Protein AF-A0A957JPH8-F1 (afdb_monomer_lite)

Secondary structure (DSSP, 8-state):
--------PPPTTHHHHHHHHHHHHHHHHHHHHH-PPPPSEEEEEGGGTEEEEHHHHHHHHHHHHHHHHHHHHHHHTT--THHHHHHHHHHHHHHHHHHHHHHHHS--GGGGGGT-SSTTHHHH-THHHH--TT----HHHHHHHHHHHHHHHHHHTT--HHHHHHHHHHHHHHHHHHHHHHHHHHT-S------STT--

Structure (mmCIF, N/CA/C/O backbone):
data_AF-A0A957JPH8-F1
#
_entry.id   AF-A0A957JPH8-F1
#
loop_
_atom_site.group_PDB
_atom_site.id
_atom_site.type_symbol
_atom_site.label_atom_id
_atom_site.label_alt_id
_atom_site.label_comp_id
_atom_site.label_asym_id
_atom_site.label_entity_id
_atom_site.label_seq_id
_atom_site.pdbx_PDB_ins_code
_atom_site.Cartn_x
_atom_site.Cartn_y
_atom_site.Cartn_z
_atom_site.occupancy
_atom_site.B_iso_or_equiv
_atom_site.auth_seq_id
_atom_site.auth_comp_id
_atom_site.auth_asym_id
_atom_site.auth_atom_id
_atom_site.pdbx_PDB_model_num
ATOM 1 N N . MET A 1 1 ? -25.894 30.935 25.393 1.00 43.94 1 MET A N 1
ATOM 2 C CA . MET A 1 1 ? -24.902 31.639 24.552 1.00 43.94 1 MET A CA 1
ATOM 3 C C . MET A 1 1 ? -23.838 30.630 24.146 1.00 43.94 1 MET A C 1
ATOM 5 O O . MET A 1 1 ? -23.022 30.259 24.977 1.00 43.94 1 MET A O 1
ATOM 9 N N . ALA A 1 2 ? -23.928 30.082 22.930 1.00 48.34 2 ALA A N 1
ATOM 10 C CA . ALA A 1 2 ? -22.966 29.103 22.424 1.00 48.34 2 ALA A CA 1
ATOM 11 C C . ALA A 1 2 ? -21.719 29.838 21.915 1.00 48.34 2 ALA A C 1
ATOM 13 O O . ALA A 1 2 ? -21.822 30.774 21.127 1.00 48.34 2 ALA A O 1
ATOM 14 N N . ASN A 1 3 ? -20.556 29.438 22.419 1.00 48.62 3 ASN A N 1
ATOM 15 C CA . ASN A 1 3 ? -19.274 30.086 22.179 1.00 48.62 3 ASN A CA 1
ATOM 16 C C . ASN A 1 3 ? -18.826 29.841 20.720 1.00 48.62 3 ASN A C 1
ATOM 18 O O . ASN A 1 3 ? -18.329 28.768 20.383 1.00 48.62 3 ASN A O 1
ATOM 22 N N . MET A 1 4 ? -19.056 30.817 19.836 1.00 54.62 4 MET A N 1
ATOM 23 C CA . MET A 1 4 ? -18.775 30.764 18.390 1.00 54.62 4 MET A CA 1
ATOM 24 C C . MET A 1 4 ? -17.298 31.049 18.041 1.00 54.62 4 MET A C 1
ATOM 26 O O . MET A 1 4 ? -17.004 31.776 17.096 1.00 54.62 4 MET A O 1
ATOM 30 N N . THR A 1 5 ? -16.344 30.484 18.784 1.00 56.09 5 THR A N 1
ATOM 31 C CA . THR A 1 5 ? -14.895 30.675 18.542 1.00 56.09 5 THR A CA 1
ATOM 32 C C . THR A 1 5 ? -14.090 29.376 18.590 1.00 56.09 5 THR A C 1
ATOM 34 O O . THR A 1 5 ? -12.886 29.379 18.841 1.00 56.09 5 THR A O 1
ATOM 37 N N . SER A 1 6 ? -14.714 28.240 18.267 1.00 59.66 6 SER A N 1
ATOM 38 C CA . SER A 1 6 ? -13.946 27.079 17.814 1.00 59.66 6 SER A CA 1
ATOM 39 C C . SER A 1 6 ? -13.412 27.392 16.417 1.00 59.66 6 SER A C 1
ATOM 41 O O . SER A 1 6 ? -14.140 27.307 15.426 1.00 59.66 6 SER A O 1
ATOM 43 N N . GLN A 1 7 ? -12.155 27.832 16.326 1.00 60.22 7 GLN A N 1
ATOM 44 C CA . GLN A 1 7 ? -11.465 27.885 15.042 1.00 60.22 7 GLN A CA 1
ATOM 45 C C . GLN A 1 7 ? -11.559 26.496 14.407 1.00 60.22 7 GLN A C 1
ATOM 47 O O . GLN A 1 7 ? -11.039 25.533 14.974 1.00 60.22 7 GLN A O 1
ATOM 52 N N . ARG A 1 8 ? -12.241 26.385 13.259 1.00 71.31 8 ARG A N 1
ATOM 53 C CA . ARG A 1 8 ? -12.357 25.132 12.502 1.00 71.31 8 ARG A CA 1
ATOM 54 C C . ARG A 1 8 ? -10.971 24.732 12.000 1.00 71.31 8 ARG A C 1
ATOM 56 O O . ARG A 1 8 ? -10.579 25.072 10.888 1.00 71.31 8 ARG A O 1
ATOM 63 N N . ARG A 1 9 ? -10.201 24.054 12.847 1.00 83.62 9 ARG A N 1
ATOM 64 C CA . ARG A 1 9 ? -8.955 23.403 12.450 1.00 83.62 9 ARG A CA 1
ATOM 65 C C . ARG A 1 9 ? -9.314 22.248 11.525 1.00 83.62 9 ARG A C 1
ATOM 67 O O . ARG A 1 9 ? -10.289 21.540 11.775 1.00 83.62 9 ARG A O 1
ATOM 74 N N . LEU A 1 10 ? -8.539 22.083 10.458 1.00 88.81 10 LEU A N 1
ATOM 75 C CA . LEU A 1 10 ? -8.690 20.936 9.571 1.00 88.81 10 LEU A CA 1
ATOM 76 C C . LEU A 1 10 ? -8.509 19.640 10.380 1.00 88.81 10 LEU A C 1
ATOM 78 O O . LEU A 1 10 ? -7.596 19.575 11.213 1.00 88.81 10 LEU A O 1
ATOM 82 N N . PRO A 1 11 ? -9.349 18.615 10.149 1.00 91.88 11 PRO A N 1
ATOM 83 C CA . PRO A 1 11 ? -9.136 17.299 10.733 1.00 91.88 11 PRO A CA 1
ATOM 84 C C . PRO A 1 11 ? -7.737 16.765 10.419 1.00 91.88 11 PRO A C 1
ATOM 86 O O . PRO A 1 11 ? -7.183 17.017 9.347 1.00 91.88 11 PRO A O 1
ATOM 89 N N . ARG A 1 12 ? -7.154 16.008 11.353 1.00 92.38 12 ARG A N 1
ATOM 90 C CA . ARG A 1 12 ? -5.734 15.616 11.296 1.00 92.38 12 ARG A CA 1
ATOM 91 C C . ARG A 1 12 ? -5.381 14.786 10.062 1.00 92.38 12 ARG A C 1
ATOM 93 O O . ARG A 1 12 ? -4.289 14.917 9.516 1.00 92.38 12 ARG A O 1
ATOM 100 N N . TYR A 1 13 ? -6.321 13.986 9.577 1.00 93.38 13 TYR A N 1
ATOM 101 C CA . TYR A 1 13 ? -6.135 13.174 8.381 1.00 93.38 13 TYR A CA 1
ATOM 102 C C . TYR A 1 13 ? -5.988 13.992 7.085 1.00 93.38 13 TYR A C 1
ATOM 104 O O . TYR A 1 13 ? -5.452 13.471 6.111 1.00 93.38 13 TYR A O 1
ATOM 112 N N . TRP A 1 14 ? -6.380 15.275 7.054 1.00 94.94 14 TRP A N 1
ATOM 113 C CA . TRP A 1 14 ? -6.197 16.125 5.870 1.00 94.94 14 TRP A CA 1
ATOM 114 C C . TRP A 1 14 ? -4.749 16.549 5.638 1.00 94.94 14 TRP A C 1
ATOM 116 O O . TRP A 1 14 ? -4.350 16.705 4.488 1.00 94.94 14 TRP A O 1
ATOM 126 N N . TYR A 1 15 ? -3.947 16.723 6.691 1.00 94.25 15 TYR A N 1
ATOM 127 C CA . TYR A 1 15 ? -2.558 17.171 6.547 1.00 94.25 15 TYR A CA 1
ATOM 128 C C . TYR A 1 15 ? -1.714 16.257 5.638 1.00 94.25 15 TYR A C 1
ATOM 130 O O . TYR A 1 15 ? -1.124 16.779 4.690 1.00 94.25 15 TYR A O 1
ATOM 138 N N . PRO A 1 16 ? -1.665 14.921 5.832 1.00 93.94 16 PRO A N 1
ATOM 139 C CA . PRO A 1 16 ? -0.900 14.051 4.938 1.00 93.94 16 PRO A CA 1
ATOM 140 C C . PRO A 1 16 ? -1.491 13.970 3.524 1.00 93.94 16 PRO A C 1
ATOM 142 O O . PRO A 1 16 ? -0.730 13.845 2.568 1.00 93.94 16 PRO A O 1
ATOM 145 N N . ILE A 1 17 ? -2.816 14.089 3.370 1.00 95.19 17 ILE A N 1
ATOM 146 C CA . ILE A 1 17 ? -3.477 14.097 2.054 1.00 95.19 17 ILE A CA 1
ATOM 147 C C . ILE A 1 17 ? -3.072 15.348 1.266 1.00 95.19 17 ILE A C 1
ATOM 149 O O . ILE A 1 17 ? -2.659 15.251 0.113 1.00 95.19 17 ILE A O 1
ATOM 153 N N . LEU A 1 18 ? -3.150 16.527 1.887 1.00 96.00 18 LEU A N 1
ATOM 154 C CA . LEU A 1 18 ? -2.773 17.790 1.251 1.00 96.00 18 LEU A CA 1
ATOM 155 C C . LEU A 1 18 ? -1.275 17.847 0.952 1.00 96.00 18 LEU A C 1
ATOM 157 O O . LEU A 1 18 ? -0.887 18.312 -0.118 1.00 96.00 18 LEU A O 1
ATOM 161 N N . LEU A 1 19 ? -0.439 17.328 1.858 1.00 94.56 19 LEU A N 1
ATOM 162 C CA . LEU A 1 19 ? 0.994 17.186 1.615 1.00 94.56 19 LEU A CA 1
ATOM 163 C C . LEU A 1 19 ? 1.256 16.309 0.387 1.00 94.56 19 LEU A C 1
ATOM 165 O O . LEU A 1 19 ? 2.025 16.699 -0.487 1.00 94.56 19 LEU A O 1
ATOM 169 N N . PHE A 1 20 ? 0.591 15.156 0.292 1.00 94.94 20 PHE A N 1
ATOM 170 C CA . PHE A 1 20 ? 0.702 14.271 -0.863 1.00 94.94 20 PHE A CA 1
ATOM 171 C C . PHE A 1 20 ? 0.287 14.958 -2.162 1.00 94.94 20 PHE A C 1
ATOM 173 O O . PHE A 1 20 ? 1.052 14.926 -3.121 1.00 94.94 20 PHE A O 1
ATOM 180 N N . ILE A 1 21 ? -0.866 15.631 -2.178 1.00 95.12 21 ILE A N 1
ATOM 181 C CA . ILE A 1 21 ? -1.341 16.383 -3.347 1.00 95.12 21 ILE A CA 1
ATOM 182 C C . ILE A 1 21 ? -0.317 17.449 -3.757 1.00 95.12 21 ILE A C 1
ATOM 184 O O . ILE A 1 21 ? 0.004 17.560 -4.938 1.00 95.12 21 ILE A O 1
ATOM 188 N N . GLY A 1 22 ? 0.231 18.199 -2.797 1.00 96.00 22 GLY A N 1
ATOM 189 C CA . GLY A 1 22 ? 1.251 19.216 -3.057 1.00 96.00 22 GLY A CA 1
ATOM 190 C C . GLY A 1 22 ? 2.538 18.633 -3.646 1.00 96.00 22 GLY A C 1
ATOM 191 O O . GLY A 1 22 ? 3.040 19.142 -4.647 1.00 96.00 22 GLY A O 1
ATOM 192 N N . VAL A 1 23 ? 3.042 17.534 -3.076 1.00 92.56 23 VAL A N 1
ATOM 193 C CA . VAL A 1 23 ? 4.233 16.825 -3.578 1.00 92.56 23 VAL A CA 1
ATOM 194 C C . VAL A 1 23 ? 3.998 16.302 -4.992 1.00 92.56 23 VAL A C 1
ATOM 196 O O . VAL A 1 23 ? 4.834 16.494 -5.869 1.00 92.56 23 VAL A O 1
ATOM 199 N N . VAL A 1 24 ? 2.849 15.680 -5.232 1.00 92.12 24 VAL A N 1
ATOM 200 C CA . VAL A 1 24 ? 2.454 15.161 -6.541 1.00 92.12 24 VAL A CA 1
ATOM 201 C C . VAL A 1 24 ? 2.366 16.272 -7.582 1.00 92.12 24 VAL A C 1
ATOM 203 O O . VAL A 1 24 ? 2.955 16.151 -8.654 1.00 92.12 24 VAL A O 1
ATOM 206 N N . ALA A 1 25 ? 1.677 17.369 -7.267 1.00 92.38 25 ALA A N 1
ATOM 207 C CA . ALA A 1 25 ? 1.549 18.504 -8.171 1.00 92.38 25 ALA A CA 1
ATOM 208 C C . ALA A 1 25 ? 2.921 19.106 -8.501 1.00 92.38 25 ALA A C 1
ATOM 210 O O . ALA A 1 25 ? 3.197 19.405 -9.662 1.00 92.38 25 ALA A O 1
ATOM 211 N N . MET A 1 26 ? 3.802 19.222 -7.503 1.00 92.31 26 MET A N 1
ATOM 212 C CA . MET A 1 26 ? 5.175 19.683 -7.693 1.00 92.31 26 MET A CA 1
ATOM 213 C C . MET A 1 26 ? 5.963 18.748 -8.621 1.00 92.31 26 MET A C 1
ATOM 215 O O . MET A 1 26 ? 6.559 19.218 -9.587 1.00 92.31 26 MET A O 1
ATOM 219 N N . LEU A 1 27 ? 5.951 17.437 -8.361 1.00 89.88 27 LEU A N 1
ATOM 220 C CA . LEU A 1 27 ? 6.673 16.442 -9.164 1.00 89.88 27 LEU A CA 1
ATOM 221 C C . LEU A 1 27 ? 6.160 16.388 -10.605 1.00 89.88 27 LEU A C 1
ATOM 223 O O . LEU A 1 27 ? 6.952 16.333 -11.543 1.00 89.88 27 LEU A O 1
ATOM 227 N N . TYR A 1 28 ? 4.842 16.444 -10.781 1.00 89.31 28 TYR A N 1
ATOM 228 C CA . TYR A 1 28 ? 4.220 16.472 -12.097 1.00 89.31 28 TYR A CA 1
ATOM 229 C C . TYR A 1 28 ? 4.580 17.741 -12.869 1.00 89.31 28 TYR A C 1
ATOM 231 O O . TYR A 1 28 ? 4.968 17.674 -14.030 1.00 89.31 28 TYR A O 1
ATOM 239 N N . THR A 1 29 ? 4.520 18.898 -12.206 1.00 89.62 29 THR A N 1
ATOM 240 C CA . THR A 1 29 ? 4.897 20.180 -12.816 1.00 89.62 29 THR A CA 1
ATOM 241 C C . THR A 1 29 ? 6.372 20.183 -13.206 1.00 89.62 29 THR A C 1
ATOM 243 O O . THR A 1 29 ? 6.713 20.598 -14.309 1.00 89.62 29 THR A O 1
ATOM 246 N N . PHE A 1 30 ? 7.250 19.671 -12.339 1.00 89.31 30 PHE A N 1
ATOM 247 C CA . PHE A 1 30 ? 8.670 19.516 -12.644 1.00 89.31 30 PHE A CA 1
ATOM 248 C C . PHE A 1 30 ? 8.883 18.662 -13.898 1.00 89.31 30 PHE A C 1
ATOM 250 O O . PHE A 1 30 ? 9.638 19.059 -14.785 1.00 89.31 30 PHE A O 1
ATOM 257 N N . HIS A 1 31 ? 8.187 17.528 -13.999 1.00 88.06 31 HIS A N 1
ATOM 258 C CA . HIS A 1 31 ? 8.243 16.671 -15.177 1.00 88.06 31 HIS A CA 1
ATOM 259 C C . HIS A 1 31 ? 7.761 17.398 -16.441 1.00 88.06 31 HIS A C 1
ATOM 261 O O . HIS A 1 31 ? 8.479 17.398 -17.434 1.00 88.06 31 HIS A O 1
ATOM 267 N N . LEU A 1 32 ? 6.613 18.082 -16.400 1.00 87.75 32 LEU A N 1
ATOM 268 C CA . LEU A 1 32 ? 6.088 18.817 -17.558 1.00 87.75 32 LEU A CA 1
ATOM 269 C C . LEU A 1 32 ? 7.011 19.956 -18.020 1.00 87.75 32 LEU A C 1
ATOM 271 O O . LEU A 1 32 ? 7.114 20.216 -19.214 1.00 87.75 32 LEU A O 1
ATOM 275 N N . VAL A 1 33 ? 7.679 20.643 -17.088 1.00 90.00 33 VAL A N 1
ATOM 276 C CA . VAL A 1 33 ? 8.566 21.776 -17.402 1.00 90.00 33 VAL A CA 1
ATOM 277 C C . VAL A 1 33 ? 9.929 21.313 -17.917 1.00 90.00 33 VAL A C 1
ATOM 279 O O . VAL A 1 33 ? 10.502 21.952 -18.795 1.00 90.00 33 VAL A O 1
ATOM 282 N N . THR A 1 34 ? 10.473 20.230 -17.360 1.00 89.44 34 THR A N 1
ATOM 283 C CA . THR A 1 34 ? 11.849 19.790 -17.655 1.00 89.44 34 THR A CA 1
ATOM 284 C C . THR A 1 34 ? 11.926 18.618 -18.630 1.00 89.44 34 THR A C 1
ATOM 286 O O . THR A 1 34 ? 12.993 18.358 -19.179 1.00 89.44 34 THR A O 1
ATOM 289 N N . GLY A 1 35 ? 10.832 17.875 -18.813 1.00 86.00 35 GLY A N 1
ATOM 290 C CA . GLY A 1 35 ? 10.810 16.584 -19.502 1.00 86.00 35 GLY A CA 1
ATOM 291 C C . GLY A 1 35 ? 11.517 15.458 -18.739 1.00 86.00 35 GLY A C 1
ATOM 292 O O . GLY A 1 35 ? 11.581 14.332 -19.225 1.00 86.00 35 GLY A O 1
ATOM 293 N N . ILE A 1 36 ? 12.063 15.722 -17.546 1.00 84.88 36 ILE A N 1
ATOM 294 C CA . ILE A 1 36 ? 12.846 14.743 -16.791 1.00 84.88 36 ILE A CA 1
ATOM 295 C C . ILE A 1 36 ? 11.900 13.864 -15.975 1.00 84.88 36 ILE A C 1
ATOM 297 O O . ILE A 1 36 ? 11.109 14.347 -15.163 1.00 84.88 36 ILE A O 1
ATOM 301 N N . THR A 1 37 ? 12.002 12.551 -16.160 1.00 81.31 37 THR A N 1
ATOM 302 C CA . THR A 1 37 ? 11.402 11.558 -15.263 1.00 81.31 37 THR A CA 1
ATOM 303 C C . THR A 1 37 ? 12.434 11.101 -14.234 1.00 81.31 37 THR A C 1
ATOM 305 O O . THR A 1 37 ? 13.568 10.789 -14.613 1.00 81.31 37 THR A O 1
ATOM 308 N N . PRO A 1 38 ? 12.076 11.018 -12.943 1.00 79.81 38 PRO A N 1
ATOM 309 C CA . PRO A 1 38 ? 12.973 10.480 -11.929 1.00 79.81 38 PRO A CA 1
ATOM 310 C C . PRO A 1 38 ? 13.421 9.047 -12.267 1.00 79.81 38 PRO A C 1
ATOM 312 O O . PRO A 1 38 ? 12.650 8.287 -12.858 1.00 79.81 38 PRO A O 1
ATOM 315 N N . PRO A 1 39 ? 14.643 8.644 -11.877 1.00 88.12 39 PRO A N 1
ATOM 316 C CA . PRO A 1 39 ? 15.116 7.283 -12.103 1.00 88.12 39 PRO A CA 1
ATOM 317 C C . PRO A 1 39 ? 14.235 6.270 -11.364 1.00 88.12 39 PRO A C 1
ATOM 319 O O . PRO A 1 39 ? 13.683 6.572 -10.311 1.00 88.12 39 PRO A O 1
ATOM 322 N N . ARG A 1 40 ? 14.145 5.037 -11.876 1.00 90.12 40 ARG A N 1
ATOM 323 C CA . ARG A 1 40 ? 13.348 3.959 -11.253 1.00 90.12 40 ARG A CA 1
ATOM 324 C C . ARG A 1 40 ? 13.864 3.584 -9.857 1.00 90.12 40 ARG A C 1
ATOM 326 O O . ARG A 1 40 ? 13.082 3.381 -8.923 1.00 90.12 40 ARG A O 1
ATOM 333 N N . ALA A 1 41 ? 15.185 3.459 -9.729 1.00 92.56 41 ALA A N 1
ATOM 334 C CA . ALA A 1 41 ? 15.867 3.197 -8.467 1.00 92.56 41 ALA A CA 1
ATOM 335 C C . ALA A 1 41 ? 16.181 4.516 -7.749 1.00 92.56 41 ALA A C 1
ATOM 337 O O . ALA A 1 41 ? 16.608 5.481 -8.377 1.00 92.56 41 ALA A O 1
ATOM 338 N N . ILE A 1 42 ? 15.983 4.536 -6.434 1.00 91.94 42 ILE A N 1
ATOM 339 C CA . ILE A 1 42 ? 16.352 5.650 -5.556 1.00 91.94 42 ILE A CA 1
ATOM 340 C C . ILE A 1 42 ? 17.863 5.632 -5.341 1.00 91.94 42 ILE A C 1
ATOM 342 O O . ILE A 1 42 ? 18.553 6.615 -5.581 1.00 91.94 42 ILE A O 1
ATOM 346 N N . PHE A 1 43 ? 18.362 4.486 -4.883 1.00 93.12 43 PHE A N 1
ATOM 347 C CA . PHE A 1 43 ? 19.770 4.200 -4.662 1.00 93.12 43 PHE A CA 1
ATOM 348 C C . PHE A 1 43 ? 19.972 2.684 -4.605 1.00 93.12 43 PHE A C 1
ATOM 350 O O . PHE A 1 43 ? 19.020 1.917 -4.423 1.00 93.12 43 PHE A O 1
ATOM 357 N N . THR A 1 44 ? 21.227 2.265 -4.715 1.00 94.25 44 THR A N 1
ATOM 358 C CA . THR A 1 44 ? 21.642 0.879 -4.498 1.00 94.25 44 THR A CA 1
ATOM 359 C C . THR A 1 44 ? 22.468 0.811 -3.226 1.00 94.25 44 THR A C 1
ATOM 361 O O . THR A 1 44 ? 23.420 1.572 -3.053 1.00 94.25 44 THR A O 1
ATOM 364 N N . ILE A 1 45 ? 22.114 -0.103 -2.323 1.00 93.94 45 ILE A N 1
ATOM 365 C CA . ILE A 1 45 ? 22.951 -0.416 -1.165 1.00 93.94 45 ILE A CA 1
ATOM 366 C C . ILE A 1 45 ? 24.144 -1.216 -1.690 1.00 93.94 45 ILE A C 1
ATOM 368 O O . ILE A 1 45 ? 24.035 -2.420 -1.917 1.00 93.94 45 ILE A O 1
ATOM 372 N N . ALA A 1 46 ? 25.267 -0.528 -1.913 1.00 93.19 46 ALA A N 1
ATOM 373 C CA . ALA A 1 46 ? 26.432 -1.073 -2.612 1.00 93.19 46 ALA A CA 1
ATOM 374 C C . ALA A 1 46 ? 26.969 -2.373 -1.988 1.00 93.19 46 ALA A C 1
ATOM 376 O O . ALA A 1 46 ? 27.320 -3.298 -2.710 1.00 93.19 46 ALA A O 1
ATOM 377 N N . ALA A 1 47 ? 26.965 -2.482 -0.655 1.00 94.31 47 ALA A N 1
ATOM 378 C CA . ALA A 1 47 ? 27.456 -3.666 0.056 1.00 94.31 47 ALA A CA 1
ATOM 379 C C . ALA A 1 47 ? 26.633 -4.946 -0.195 1.00 94.31 47 ALA A C 1
ATOM 381 O O . ALA A 1 47 ? 27.119 -6.040 0.074 1.00 94.31 47 ALA A O 1
ATOM 382 N N . LEU A 1 48 ? 25.390 -4.815 -0.667 1.00 92.00 48 LEU A N 1
ATOM 383 C CA . LEU A 1 48 ? 24.445 -5.922 -0.845 1.00 92.00 48 LEU A CA 1
ATOM 384 C C . LEU A 1 48 ? 23.982 -6.079 -2.300 1.00 92.00 48 LEU A C 1
ATOM 386 O O . LEU A 1 48 ? 23.088 -6.884 -2.549 1.00 92.00 48 LEU A O 1
ATOM 390 N N . ASP A 1 49 ? 24.518 -5.268 -3.220 1.00 90.69 49 ASP A N 1
ATOM 391 C CA . ASP A 1 49 ? 24.005 -5.096 -4.588 1.00 90.69 49 ASP A CA 1
ATOM 392 C C . ASP A 1 49 ? 22.468 -5.002 -4.633 1.00 90.69 49 ASP A C 1
ATOM 394 O O . ASP A 1 49 ? 21.761 -5.684 -5.375 1.00 90.69 49 ASP A O 1
ATOM 398 N N . PHE A 1 50 ? 21.923 -4.192 -3.723 1.00 90.19 50 PHE A N 1
ATOM 399 C CA . PHE A 1 50 ? 20.496 -4.190 -3.433 1.00 90.19 50 PHE A CA 1
ATOM 400 C C . PHE A 1 50 ? 19.866 -2.864 -3.858 1.00 90.19 50 PHE A C 1
ATOM 402 O O . PHE A 1 50 ? 19.946 -1.877 -3.115 1.00 90.19 50 PHE A O 1
ATOM 409 N N . PRO A 1 51 ? 19.236 -2.806 -5.043 1.00 92.00 51 PRO A N 1
ATOM 410 C CA . PRO A 1 51 ? 18.532 -1.616 -5.483 1.00 92.00 51 PRO A CA 1
ATOM 411 C C . PRO A 1 51 ? 17.251 -1.416 -4.667 1.00 92.00 51 PRO A C 1
ATOM 413 O O . PRO A 1 51 ? 16.480 -2.351 -4.410 1.00 92.00 51 PRO A O 1
ATOM 416 N N . VAL A 1 52 ? 17.025 -0.168 -4.266 1.00 92.31 52 VAL A N 1
ATOM 417 C CA . VAL A 1 52 ? 15.803 0.305 -3.615 1.00 92.31 52 VAL A CA 1
ATOM 418 C C . VAL A 1 52 ? 15.049 1.172 -4.615 1.00 92.31 52 VAL A C 1
ATOM 420 O O . VAL A 1 52 ? 15.613 2.110 -5.169 1.00 92.31 52 VAL A O 1
ATOM 423 N N . TYR A 1 53 ? 13.777 0.862 -4.862 1.00 93.31 53 TYR A N 1
ATOM 424 C CA . TYR A 1 53 ? 12.974 1.497 -5.914 1.00 93.31 53 TYR A CA 1
ATOM 425 C C . TYR A 1 53 ? 11.919 2.447 -5.346 1.00 93.31 53 TYR A C 1
ATOM 427 O O . TYR A 1 53 ? 11.298 2.147 -4.323 1.00 93.31 53 TYR A O 1
ATOM 435 N N . TRP A 1 54 ? 11.638 3.540 -6.068 1.00 93.50 54 TRP A N 1
ATOM 436 C CA . TRP A 1 54 ? 10.560 4.480 -5.719 1.00 93.50 54 TRP A CA 1
ATOM 437 C C . TRP A 1 54 ? 9.200 3.799 -5.633 1.00 93.50 54 TRP A C 1
ATOM 439 O O . TRP A 1 54 ? 8.384 4.158 -4.789 1.00 93.50 54 TRP A O 1
ATOM 449 N N . TYR A 1 55 ? 8.981 2.773 -6.458 1.00 92.75 55 TYR A N 1
ATOM 450 C CA . TYR A 1 55 ? 7.755 1.982 -6.459 1.00 92.75 55 TYR A CA 1
ATOM 451 C C . TYR A 1 55 ? 7.390 1.463 -5.060 1.00 92.75 55 TYR A C 1
ATOM 453 O O . TYR A 1 55 ? 6.265 1.645 -4.598 1.00 92.75 55 TYR A O 1
ATOM 461 N N . GLY A 1 56 ? 8.358 0.873 -4.349 1.00 92.75 56 GLY A N 1
ATOM 462 C CA . GLY A 1 56 ? 8.139 0.346 -3.001 1.00 92.75 56 GLY A CA 1
ATOM 463 C C . GLY A 1 56 ? 7.852 1.443 -1.974 1.00 92.75 56 GLY A C 1
ATOM 464 O O . GLY A 1 56 ? 7.006 1.253 -1.103 1.00 92.75 56 GLY A O 1
ATOM 465 N N . VAL A 1 57 ? 8.503 2.602 -2.109 1.00 94.12 57 VAL A N 1
ATOM 466 C CA . VAL A 1 57 ? 8.281 3.762 -1.230 1.00 94.12 57 VAL A CA 1
ATOM 467 C C . VAL A 1 57 ? 6.873 4.321 -1.406 1.00 94.12 57 VAL A C 1
ATOM 469 O O . VAL A 1 57 ? 6.193 4.550 -0.410 1.00 94.12 57 VAL A O 1
ATOM 472 N N . TRP A 1 58 ? 6.399 4.475 -2.643 1.00 95.44 58 TRP A N 1
ATOM 473 C CA . TRP A 1 58 ? 5.040 4.944 -2.917 1.00 95.44 58 TRP A CA 1
ATOM 474 C C . TRP A 1 58 ? 3.974 3.961 -2.430 1.00 95.44 58 TRP A C 1
ATOM 476 O O . TRP A 1 58 ? 3.016 4.375 -1.780 1.00 95.44 58 TRP A O 1
ATOM 486 N N . ILE A 1 59 ? 4.156 2.659 -2.671 1.00 94.56 59 ILE A N 1
ATOM 487 C CA . ILE A 1 59 ? 3.228 1.623 -2.190 1.00 94.56 59 ILE A CA 1
ATOM 488 C C . ILE A 1 59 ? 3.151 1.641 -0.655 1.00 94.56 59 ILE A C 1
ATOM 490 O O . ILE A 1 59 ? 2.059 1.724 -0.095 1.00 94.56 59 ILE A O 1
ATOM 494 N N . MET A 1 60 ? 4.300 1.606 0.030 1.00 95.25 60 MET A N 1
ATOM 495 C CA . MET A 1 60 ? 4.348 1.607 1.496 1.00 95.25 60 MET A CA 1
ATOM 496 C C . MET A 1 60 ? 3.812 2.918 2.081 1.00 95.25 60 MET A C 1
ATOM 498 O O . MET A 1 60 ? 3.021 2.900 3.021 1.00 95.25 60 MET A O 1
ATOM 502 N N . GLY A 1 61 ? 4.186 4.057 1.496 1.00 96.44 61 GLY A N 1
ATOM 503 C CA . GLY A 1 61 ? 3.680 5.370 1.891 1.00 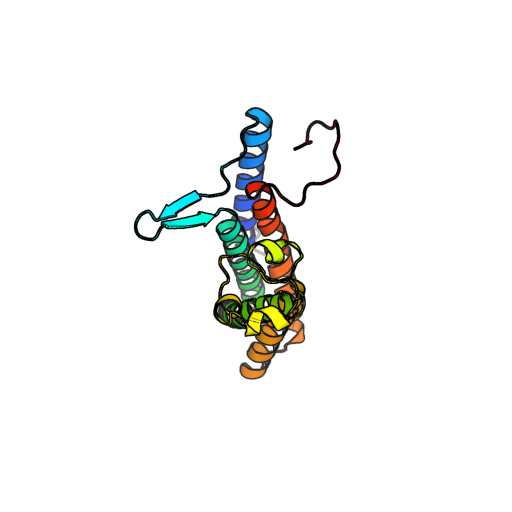96.44 61 GLY A CA 1
ATOM 504 C C . GLY A 1 61 ? 2.162 5.468 1.750 1.00 96.44 61 GLY A C 1
ATOM 505 O O . GLY A 1 61 ? 1.499 5.964 2.657 1.00 96.44 61 GLY A O 1
ATOM 506 N N . GLY A 1 62 ? 1.596 4.923 0.670 1.00 96.75 62 GLY A N 1
ATOM 507 C CA . GLY A 1 62 ? 0.151 4.829 0.469 1.00 96.75 62 GLY A CA 1
ATOM 508 C C . GLY A 1 62 ? -0.546 3.964 1.518 1.00 96.75 62 GLY A C 1
ATOM 509 O O . GLY A 1 62 ? -1.577 4.368 2.052 1.00 96.75 62 GLY A O 1
ATOM 510 N N . MET A 1 63 ? 0.034 2.811 1.867 1.00 96.62 63 MET A N 1
ATOM 511 C CA . MET A 1 63 ? -0.485 1.936 2.928 1.00 96.62 63 MET A CA 1
ATOM 512 C C . MET A 1 63 ? -0.480 2.631 4.295 1.00 96.62 63 MET A C 1
ATOM 514 O O . MET A 1 63 ? -1.493 2.619 4.993 1.00 96.62 63 MET A O 1
ATOM 518 N N . VAL A 1 64 ? 0.635 3.271 4.664 1.00 97.19 64 VAL A N 1
ATOM 519 C CA . VAL A 1 64 ? 0.770 4.001 5.935 1.00 97.19 64 VAL A CA 1
ATOM 520 C C . VAL A 1 64 ? -0.174 5.199 5.983 1.00 97.19 64 VAL A C 1
ATOM 522 O O . VAL A 1 64 ? -0.826 5.416 7.000 1.00 97.19 64 VAL A O 1
ATOM 525 N N . MET A 1 65 ? -0.296 5.953 4.889 1.00 97.62 65 MET A N 1
ATOM 526 C CA . MET A 1 65 ? -1.227 7.077 4.798 1.00 97.62 65 MET A CA 1
ATOM 527 C C . MET A 1 65 ? -2.678 6.613 4.917 1.00 97.62 65 MET A C 1
ATOM 529 O O . MET A 1 65 ? -3.430 7.190 5.696 1.00 97.62 65 MET A O 1
ATOM 533 N N . GLY A 1 66 ? -3.068 5.558 4.199 1.00 97.81 66 GLY A N 1
ATOM 534 C CA . GLY A 1 66 ? -4.409 4.985 4.289 1.00 97.81 66 GLY A CA 1
ATOM 535 C C . GLY A 1 66 ? -4.740 4.524 5.709 1.00 97.81 66 GLY A C 1
ATOM 536 O O . GLY A 1 66 ? -5.782 4.891 6.246 1.00 97.81 66 GLY A O 1
ATOM 537 N N . ALA A 1 67 ? -3.824 3.796 6.351 1.00 98.00 67 ALA A N 1
ATOM 538 C CA . ALA A 1 67 ? -3.975 3.373 7.741 1.00 98.00 67 ALA A CA 1
ATOM 539 C C . ALA A 1 67 ? -4.043 4.561 8.709 1.00 98.00 67 ALA A C 1
ATOM 541 O O . ALA A 1 67 ? -4.882 4.568 9.604 1.00 98.00 67 ALA A O 1
ATOM 542 N N . TYR A 1 68 ? -3.225 5.596 8.509 1.00 98.25 68 TYR A N 1
ATOM 543 C CA . TYR A 1 68 ? -3.271 6.809 9.320 1.00 98.25 68 TYR A CA 1
ATOM 544 C C . TYR A 1 68 ? -4.623 7.522 9.210 1.00 98.25 68 TYR A C 1
ATOM 546 O O . TYR A 1 68 ? -5.219 7.863 10.229 1.00 98.25 68 TYR A O 1
ATOM 554 N N . VAL A 1 69 ? -5.141 7.703 7.990 1.00 98.06 69 VAL A N 1
ATOM 555 C CA . VAL A 1 69 ? -6.450 8.334 7.765 1.00 98.06 69 VAL A CA 1
ATOM 556 C C . VAL A 1 69 ? -7.556 7.541 8.458 1.00 98.06 69 VAL A C 1
ATOM 558 O O . VAL A 1 69 ? -8.341 8.122 9.204 1.00 98.06 69 VAL A O 1
ATOM 561 N N . VAL A 1 70 ? -7.587 6.217 8.282 1.00 98.06 70 VAL A N 1
ATOM 562 C CA . VAL A 1 70 ? -8.576 5.360 8.951 1.00 98.06 70 VAL A CA 1
ATOM 563 C C . VAL A 1 70 ? -8.416 5.417 10.474 1.00 98.06 70 VAL A C 1
ATOM 565 O O . VAL A 1 70 ? -9.413 5.520 11.179 1.00 98.06 70 VAL A O 1
ATOM 568 N N . ALA A 1 71 ? -7.186 5.422 10.997 1.00 98.31 71 ALA A N 1
ATOM 569 C CA . ALA A 1 71 ? -6.909 5.535 12.430 1.00 98.31 71 ALA A CA 1
ATOM 570 C C . ALA A 1 71 ? -7.431 6.849 13.034 1.00 98.31 71 ALA A C 1
ATOM 572 O O . ALA A 1 71 ? -7.989 6.837 14.130 1.00 98.31 71 ALA A O 1
ATOM 573 N N . GLU A 1 72 ? -7.287 7.978 12.336 1.00 97.62 72 GLU A N 1
ATOM 574 C CA . GLU A 1 72 ? -7.885 9.242 12.779 1.00 97.62 72 GLU A CA 1
ATOM 575 C C . GLU A 1 72 ? -9.421 9.195 12.725 1.00 97.62 72 GLU A C 1
ATOM 577 O O . GLU A 1 72 ? -10.061 9.607 13.690 1.00 97.62 72 GLU A O 1
ATOM 582 N N . LEU A 1 73 ? -10.014 8.634 11.664 1.00 96.12 73 LEU A N 1
ATOM 583 C CA . LEU A 1 73 ? -11.474 8.522 11.527 1.00 96.12 73 LEU A CA 1
ATOM 584 C C . LEU A 1 73 ? -12.102 7.685 12.646 1.00 96.12 73 LEU A C 1
ATOM 586 O O . LEU A 1 73 ? -13.075 8.109 13.267 1.00 96.12 73 LEU A O 1
ATOM 590 N N . VAL A 1 74 ? -11.536 6.514 12.948 1.00 96.94 74 VAL A N 1
ATOM 591 C CA . VAL A 1 74 ? -12.059 5.669 14.033 1.00 96.94 74 VAL A CA 1
ATOM 592 C C . VAL A 1 74 ? -11.841 6.322 15.400 1.00 96.94 74 VAL A C 1
ATOM 594 O O . VAL A 1 74 ? -12.689 6.201 16.281 1.00 96.94 74 VAL A O 1
ATOM 597 N N . ARG A 1 75 ? -10.749 7.082 15.578 1.00 96.88 75 ARG A N 1
ATOM 598 C CA . ARG A 1 75 ? -10.492 7.832 16.815 1.00 96.88 75 ARG A CA 1
ATOM 599 C C . ARG A 1 75 ? -11.543 8.917 17.045 1.00 96.88 75 ARG A C 1
ATOM 601 O O . ARG A 1 75 ? -11.983 9.088 18.177 1.00 96.88 75 ARG A O 1
ATOM 608 N N . GLU A 1 76 ? -11.961 9.627 15.998 1.00 93.94 76 GLU A N 1
ATOM 609 C CA . GLU A 1 76 ? -13.043 10.621 16.079 1.00 93.94 76 GLU A CA 1
ATOM 610 C C . GLU A 1 76 ? -14.384 9.989 16.483 1.00 93.94 76 GLU A C 1
ATOM 612 O O . GLU A 1 76 ? -15.188 10.629 17.157 1.00 93.94 76 GLU A O 1
ATOM 617 N N . GLN A 1 77 ? -14.594 8.713 16.151 1.00 93.44 77 GLN A N 1
ATOM 618 C CA . GLN A 1 77 ? -15.762 7.924 16.561 1.00 93.44 77 GLN A CA 1
ATOM 619 C C . GLN A 1 77 ? -15.620 7.297 17.963 1.00 93.44 77 GLN A C 1
ATOM 621 O O . GLN A 1 77 ? -16.506 6.572 18.413 1.00 93.44 77 GLN A O 1
ATOM 626 N N . GLY A 1 78 ? -14.515 7.560 18.671 1.00 95.31 78 GLY A N 1
ATOM 627 C CA . GLY A 1 78 ? -14.244 7.018 20.007 1.00 95.31 78 GLY A CA 1
ATOM 628 C C . GLY A 1 78 ? -13.748 5.569 20.017 1.00 95.31 78 GLY A C 1
ATOM 629 O O . GLY A 1 78 ? -13.697 4.948 21.077 1.00 95.31 78 GLY A O 1
ATOM 630 N N . TRP A 1 79 ? -13.384 5.012 18.861 1.00 97.19 79 TRP A N 1
ATOM 631 C CA . TRP A 1 79 ? -12.851 3.655 18.751 1.00 97.19 79 TRP A CA 1
ATOM 632 C C . TRP A 1 79 ? -11.335 3.642 18.940 1.00 97.19 79 TRP A C 1
ATOM 634 O O . TRP A 1 79 ? -10.653 4.651 18.756 1.00 97.19 79 TRP A O 1
ATOM 644 N N . ASN A 1 80 ? -10.787 2.477 19.292 1.00 97.62 80 ASN A N 1
ATOM 645 C CA . ASN A 1 80 ? -9.350 2.327 19.486 1.00 97.62 80 ASN A CA 1
ATOM 646 C C . ASN A 1 80 ? -8.603 2.282 18.129 1.00 97.62 80 ASN A C 1
ATOM 648 O O . ASN A 1 80 ? -8.710 1.279 17.414 1.00 97.62 80 ASN A O 1
ATOM 652 N N . PRO A 1 81 ? -7.799 3.308 17.782 1.00 97.62 81 PRO A N 1
ATOM 653 C CA . PRO A 1 81 ? -7.063 3.375 16.516 1.00 97.62 81 PRO A CA 1
ATOM 654 C C . PRO A 1 81 ? -5.968 2.311 16.390 1.00 97.62 81 PRO A C 1
ATOM 656 O O . PRO A 1 81 ? -5.573 1.973 15.276 1.00 97.62 81 PRO A O 1
ATOM 659 N N . GLU A 1 82 ? -5.505 1.731 17.501 1.00 98.06 82 GLU A N 1
ATOM 660 C CA . GLU A 1 82 ? -4.512 0.652 17.479 1.00 98.06 82 GLU A CA 1
ATOM 661 C C . GLU A 1 82 ? -5.014 -0.573 16.722 1.00 98.06 82 GLU A C 1
ATOM 663 O O . GLU A 1 82 ? -4.221 -1.358 16.197 1.00 98.06 82 GLU A O 1
ATOM 668 N N . HIS A 1 83 ? -6.334 -0.751 16.617 1.00 98.19 83 HIS A N 1
ATOM 669 C CA . HIS A 1 83 ? -6.866 -1.843 15.824 1.00 98.19 83 HIS A CA 1
ATOM 670 C C . HIS A 1 83 ? -6.579 -1.694 14.326 1.00 98.19 83 HIS A C 1
ATOM 672 O O . HIS A 1 83 ? -6.416 -2.716 13.665 1.00 98.19 83 HIS A O 1
ATOM 678 N N . VAL A 1 84 ? -6.427 -0.467 13.815 1.00 98.25 84 VAL A N 1
ATOM 679 C CA . VAL A 1 84 ? -6.052 -0.211 12.417 1.00 98.25 84 VAL A CA 1
ATOM 680 C C . VAL A 1 84 ? -4.613 -0.650 12.158 1.00 98.25 84 VAL A C 1
ATOM 682 O O . VAL A 1 84 ? -4.362 -1.401 11.220 1.00 98.25 84 VAL A O 1
ATOM 685 N N . TRP A 1 85 ? -3.668 -0.242 13.009 1.00 97.81 85 TRP A N 1
ATOM 686 C CA . TRP A 1 85 ? -2.247 -0.572 12.845 1.00 97.81 85 TRP A CA 1
ATOM 687 C C . TRP A 1 85 ? -1.968 -2.062 13.030 1.00 97.81 85 TRP A C 1
ATOM 689 O O . TRP A 1 85 ? -1.271 -2.677 12.223 1.00 97.81 85 TRP A O 1
ATOM 699 N N . ASN A 1 86 ? -2.571 -2.669 14.053 1.00 97.75 86 ASN A N 1
ATOM 700 C CA . ASN A 1 86 ? -2.479 -4.109 14.259 1.00 97.75 86 ASN A CA 1
ATOM 701 C C . ASN A 1 86 ? -3.145 -4.877 13.107 1.00 97.75 86 ASN A C 1
ATOM 703 O O . ASN A 1 86 ? -2.555 -5.820 12.582 1.00 97.75 86 ASN A O 1
ATOM 707 N N . GLY A 1 87 ? -4.334 -4.448 12.672 1.00 97.50 87 GLY A N 1
ATOM 708 C CA . GLY A 1 87 ? -5.037 -5.035 11.532 1.00 97.50 87 GLY A CA 1
ATOM 709 C C . GLY A 1 87 ? -4.234 -4.942 10.234 1.00 97.50 87 GLY A C 1
ATOM 710 O O . GLY A 1 87 ? -4.163 -5.922 9.497 1.00 97.50 87 GLY A O 1
ATOM 711 N N . LEU A 1 88 ? -3.551 -3.819 9.986 1.00 97.00 88 LEU A N 1
ATOM 712 C CA . LEU A 1 88 ? -2.6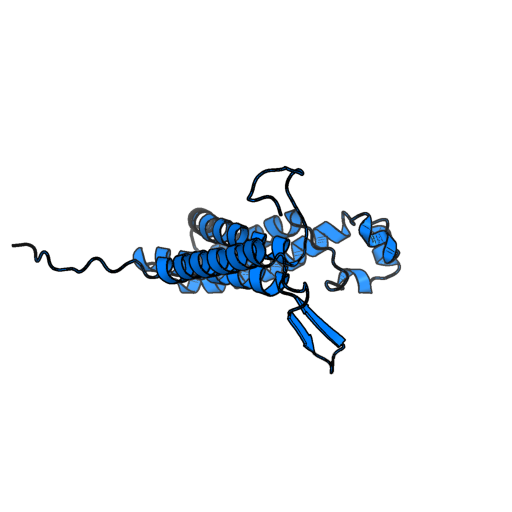81 -3.636 8.823 1.00 97.00 88 LEU A CA 1
ATOM 713 C C . LEU A 1 88 ? -1.584 -4.706 8.769 1.00 97.00 88 LEU A C 1
ATOM 715 O O . LEU A 1 88 ? -1.410 -5.341 7.733 1.00 97.00 88 LEU A O 1
ATOM 719 N N . ILE A 1 89 ? -0.884 -4.963 9.879 1.00 95.88 89 ILE A N 1
ATOM 720 C CA . ILE A 1 89 ? 0.158 -6.004 9.945 1.00 95.88 89 ILE A CA 1
ATOM 721 C C . ILE A 1 89 ? -0.438 -7.386 9.636 1.00 95.88 89 ILE A C 1
ATOM 723 O O . ILE A 1 89 ? 0.137 -8.155 8.861 1.00 95.88 89 ILE A O 1
ATOM 727 N N . TRP A 1 90 ? -1.619 -7.674 10.193 1.00 97.69 90 TRP A N 1
ATOM 728 C CA . TRP A 1 90 ? -2.352 -8.915 9.934 1.00 97.69 90 TRP A CA 1
ATOM 729 C C . TRP A 1 90 ? -2.830 -9.043 8.488 1.00 97.69 90 TRP A C 1
ATOM 731 O O . TRP A 1 90 ? -2.968 -10.164 8.018 1.00 97.69 90 TRP A O 1
ATOM 741 N N . CYS A 1 91 ? -3.050 -7.941 7.771 1.00 97.62 91 CYS A N 1
ATOM 742 C CA . CYS A 1 91 ? -3.391 -7.955 6.348 1.00 97.62 91 CYS A CA 1
ATOM 743 C C . CYS A 1 91 ? -2.151 -8.131 5.464 1.00 97.62 91 CYS A C 1
ATOM 745 O O . CYS A 1 91 ? -2.193 -8.883 4.493 1.00 97.62 91 CYS A O 1
ATOM 747 N N . LEU A 1 92 ? -1.043 -7.457 5.788 1.00 96.06 92 LEU A N 1
ATOM 748 C CA . LEU A 1 92 ? 0.153 -7.418 4.942 1.00 96.06 92 LEU A CA 1
ATOM 749 C C . LEU A 1 92 ? 0.803 -8.793 4.771 1.00 96.06 92 LEU A C 1
ATOM 751 O O . LEU A 1 92 ? 1.147 -9.164 3.649 1.00 96.06 92 LEU A O 1
ATOM 755 N N . ILE A 1 93 ? 0.953 -9.561 5.854 1.00 95.69 93 ILE A N 1
ATOM 756 C CA . ILE A 1 93 ? 1.631 -10.865 5.789 1.00 95.69 93 ILE A CA 1
ATOM 757 C C . ILE A 1 93 ? 0.848 -11.845 4.895 1.00 95.69 93 ILE A C 1
ATOM 759 O O . ILE A 1 93 ? 1.417 -12.330 3.911 1.00 95.69 93 ILE A O 1
ATOM 763 N N . PRO A 1 94 ? -0.453 -12.107 5.135 1.00 97.62 94 PRO A N 1
ATOM 764 C CA . PRO A 1 94 ? -1.241 -12.967 4.263 1.00 97.62 94 PRO A CA 1
ATOM 765 C C . PRO A 1 94 ? -1.413 -12.397 2.853 1.00 97.62 94 PRO A C 1
ATOM 767 O O . PRO A 1 94 ? -1.474 -13.181 1.914 1.00 97.62 94 PRO A O 1
ATOM 770 N N . ALA A 1 95 ? -1.446 -11.071 2.664 1.00 97.31 95 ALA A N 1
ATOM 771 C CA . ALA A 1 95 ? -1.499 -10.467 1.332 1.00 97.31 95 ALA A CA 1
ATOM 772 C C . ALA A 1 95 ? -0.245 -10.784 0.506 1.00 97.31 95 ALA A C 1
ATOM 774 O O . ALA A 1 95 ? -0.364 -11.191 -0.645 1.00 97.31 95 ALA A O 1
ATOM 775 N N . VAL A 1 96 ? 0.958 -10.655 1.074 1.00 95.81 96 VAL A N 1
ATOM 776 C CA . VAL A 1 96 ? 2.200 -10.999 0.357 1.00 95.81 96 VAL A CA 1
ATOM 777 C C . VAL A 1 96 ? 2.243 -12.493 0.035 1.00 95.81 96 VAL A C 1
ATOM 779 O O . VAL A 1 96 ? 2.561 -12.868 -1.096 1.00 95.81 96 VAL A O 1
ATOM 782 N N . ILE A 1 97 ? 1.865 -13.343 0.995 1.00 96.31 97 ILE A N 1
ATOM 783 C CA . ILE A 1 97 ? 1.791 -14.797 0.794 1.00 96.31 97 ILE A CA 1
ATOM 784 C C . ILE A 1 97 ? 0.778 -15.133 -0.305 1.00 96.31 97 ILE A C 1
ATOM 786 O O . ILE A 1 97 ? 1.112 -15.831 -1.259 1.00 96.31 97 ILE A O 1
ATOM 790 N N . GLY A 1 98 ? -0.440 -14.601 -0.217 1.00 97.50 98 GLY A N 1
ATOM 791 C CA . GLY A 1 98 ? -1.508 -14.826 -1.186 1.00 97.50 98 GLY A CA 1
ATOM 792 C C . GLY A 1 98 ? -1.137 -14.325 -2.577 1.00 97.50 98 GLY A C 1
ATOM 793 O O . GLY A 1 98 ? -1.324 -15.041 -3.559 1.00 97.50 98 GLY A O 1
ATOM 794 N N . ALA A 1 99 ? -0.539 -13.135 -2.678 1.00 96.62 99 ALA A N 1
ATOM 795 C CA . ALA A 1 99 ? -0.066 -12.581 -3.941 1.00 96.62 99 ALA A CA 1
ATOM 796 C C . ALA A 1 99 ? 0.992 -13.474 -4.590 1.00 96.62 99 ALA A C 1
ATOM 798 O O . ALA A 1 99 ? 0.982 -13.660 -5.812 1.00 96.62 99 ALA A O 1
ATOM 799 N N . ARG A 1 100 ? 1.880 -14.058 -3.779 1.00 95.12 100 ARG A N 1
ATOM 800 C CA . ARG A 1 100 ? 2.883 -14.993 -4.275 1.00 95.12 100 ARG A CA 1
ATOM 801 C C . ARG A 1 100 ? 2.270 -16.319 -4.704 1.00 95.12 100 ARG A C 1
ATOM 803 O O . ARG A 1 100 ? 2.572 -16.782 -5.798 1.00 95.12 100 ARG A O 1
ATOM 810 N N . LEU A 1 101 ? 1.389 -16.898 -3.893 1.00 95.00 101 LEU A N 1
ATOM 811 C CA . LEU A 1 101 ? 0.696 -18.146 -4.221 1.00 95.00 101 LEU A CA 1
ATOM 812 C C . LEU A 1 101 ? -0.101 -18.019 -5.519 1.00 95.00 101 LEU A C 1
ATOM 814 O O . LEU A 1 101 ? 0.026 -18.869 -6.393 1.00 95.00 101 LEU A O 1
ATOM 818 N N . TYR A 1 102 ? -0.851 -16.927 -5.686 1.00 95.75 102 TYR A N 1
ATOM 819 C CA . TYR A 1 102 ? -1.572 -16.659 -6.928 1.00 95.75 102 TYR A CA 1
ATOM 820 C C . TYR A 1 102 ? -0.616 -16.626 -8.121 1.00 95.75 102 TYR A C 1
ATOM 822 O O . TYR A 1 102 ? -0.843 -17.314 -9.107 1.00 95.75 102 TYR A O 1
ATOM 830 N N . HIS A 1 103 ? 0.494 -15.891 -8.016 1.00 93.44 103 HIS A N 1
ATOM 831 C CA . HIS A 1 103 ? 1.480 -15.835 -9.091 1.00 93.44 103 HIS A CA 1
ATOM 832 C C . HIS A 1 103 ? 2.096 -17.202 -9.421 1.00 93.44 103 HIS A C 1
ATOM 834 O O . HIS A 1 103 ? 2.267 -17.516 -10.591 1.00 93.44 103 HIS A O 1
ATOM 840 N N . VAL A 1 104 ? 2.412 -18.021 -8.418 1.00 93.19 104 VAL A N 1
ATOM 841 C CA . VAL A 1 104 ? 2.971 -19.367 -8.626 1.00 93.19 104 VAL A CA 1
ATOM 842 C C . VAL A 1 104 ? 1.981 -20.277 -9.358 1.00 93.19 104 VAL A C 1
ATOM 844 O O . VAL A 1 104 ? 2.381 -21.063 -10.215 1.00 93.19 104 VAL A O 1
ATOM 847 N N . LEU A 1 105 ? 0.688 -20.161 -9.044 1.00 92.94 105 LEU A N 1
ATOM 848 C CA . LEU A 1 105 ? -0.375 -20.919 -9.707 1.00 92.94 105 LEU A CA 1
ATOM 849 C C . LEU A 1 105 ? -0.700 -20.378 -11.106 1.00 92.94 105 LEU A C 1
ATOM 851 O O . LEU A 1 105 ? -1.149 -21.133 -11.966 1.00 92.94 105 LEU A O 1
ATOM 855 N N . THR A 1 106 ? -0.456 -19.090 -11.347 1.00 92.94 106 THR A N 1
ATOM 856 C CA . THR A 1 106 ? -0.680 -18.420 -12.633 1.00 92.94 106 THR A CA 1
ATOM 857 C C . THR A 1 106 ? 0.560 -17.609 -13.043 1.00 92.94 106 THR A C 1
ATOM 859 O O . THR A 1 106 ? 0.540 -16.370 -12.977 1.00 92.94 106 THR A O 1
ATOM 862 N N . PRO A 1 107 ? 1.672 -18.269 -13.419 1.00 89.12 107 PRO A N 1
ATOM 863 C CA . PRO A 1 107 ? 2.908 -17.571 -13.745 1.00 89.12 107 PRO A CA 1
ATOM 864 C C . PRO A 1 107 ? 2.709 -16.651 -14.954 1.00 89.12 107 PRO A C 1
ATOM 866 O O . PRO A 1 107 ? 2.092 -17.015 -15.953 1.00 89.12 107 PRO A O 1
ATOM 869 N N . SER A 1 108 ? 3.233 -15.428 -14.848 1.00 86.88 108 SER A N 1
ATOM 870 C CA . SER A 1 108 ? 3.226 -14.451 -15.945 1.00 86.88 108 SER A CA 1
ATOM 871 C C . SER A 1 108 ? 4.144 -14.920 -17.081 1.00 86.88 108 SER A C 1
ATOM 873 O O . SER A 1 108 ? 5.210 -15.461 -16.778 1.00 86.88 108 SER A O 1
ATOM 875 N N . PRO A 1 109 ? 3.842 -14.624 -18.362 1.00 87.44 109 PRO A N 1
ATOM 876 C CA . PRO A 1 109 ? 4.743 -14.911 -19.483 1.00 87.44 109 PRO A CA 1
ATOM 877 C C . PRO A 1 109 ? 6.172 -14.378 -19.292 1.00 87.44 109 PRO A C 1
ATOM 879 O O . PRO A 1 109 ? 7.133 -14.985 -19.756 1.00 87.44 109 PRO A O 1
ATOM 882 N N . SER A 1 110 ? 6.333 -13.276 -18.550 1.00 85.75 110 SER A N 1
ATOM 883 C CA . SER A 1 110 ? 7.643 -12.703 -18.215 1.00 85.75 110 SER A CA 1
ATOM 884 C C . SER A 1 110 ? 8.548 -13.651 -17.413 1.00 85.75 110 SER A C 1
ATOM 886 O O . SER A 1 110 ? 9.764 -13.481 -17.415 1.00 85.75 110 SER A O 1
ATOM 888 N N . MET A 1 111 ? 7.982 -14.657 -16.741 1.00 88.94 111 MET A N 1
ATOM 889 C CA . MET A 1 111 ? 8.728 -15.637 -15.949 1.00 88.94 111 MET A CA 1
ATOM 890 C C . MET A 1 111 ? 9.466 -16.677 -16.804 1.00 88.94 111 MET A C 1
ATOM 892 O O . MET A 1 111 ? 10.373 -17.347 -16.304 1.00 88.94 111 MET A O 1
ATOM 896 N N . ALA A 1 112 ? 9.172 -16.753 -18.107 1.00 87.25 112 ALA A N 1
ATOM 897 C CA . ALA A 1 112 ? 9.919 -17.595 -19.036 1.00 87.25 112 ALA A CA 1
ATOM 898 C C . ALA A 1 112 ? 11.417 -17.232 -19.066 1.00 87.25 112 ALA A C 1
ATOM 900 O O . ALA A 1 112 ? 12.258 -18.115 -19.221 1.00 87.25 112 ALA A O 1
ATOM 901 N N . ALA A 1 113 ? 11.762 -15.961 -18.817 1.00 86.38 113 ALA A N 1
ATOM 902 C CA . ALA A 1 113 ? 13.146 -15.487 -18.728 1.00 86.38 113 ALA A CA 1
ATOM 903 C C . ALA A 1 113 ? 13.960 -16.157 -17.603 1.00 86.38 113 ALA A C 1
ATOM 905 O O . ALA A 1 113 ? 15.185 -16.187 -17.665 1.00 86.38 113 ALA A O 1
ATOM 906 N N . VAL A 1 114 ? 13.288 -16.710 -16.588 1.00 86.75 114 VAL A N 1
ATOM 907 C CA . VAL A 1 114 ? 13.912 -17.446 -15.476 1.00 86.75 114 VAL A CA 1
ATOM 908 C C . VAL A 1 114 ? 13.558 -18.938 -15.487 1.00 86.75 114 VAL A C 1
ATOM 910 O O . VAL A 1 114 ? 13.700 -19.616 -14.470 1.00 86.75 114 VAL A O 1
ATOM 913 N N . GLY A 1 115 ? 13.101 -19.454 -16.635 1.00 88.12 115 GLY A N 1
ATOM 914 C CA . GLY A 1 115 ? 12.808 -20.873 -16.844 1.00 88.12 115 GLY A CA 1
ATOM 915 C C . GLY A 1 115 ? 11.475 -21.354 -16.269 1.00 88.12 115 GLY A C 1
ATOM 916 O O . GLY A 1 115 ? 11.293 -22.558 -16.109 1.00 88.12 115 GLY A O 1
ATOM 917 N N . ILE A 1 116 ? 10.548 -20.445 -15.949 1.00 89.31 116 ILE A N 1
ATOM 918 C CA . ILE A 1 116 ? 9.221 -20.781 -15.422 1.00 89.31 116 ILE A CA 1
ATOM 919 C C . ILE A 1 116 ? 8.165 -20.461 -16.483 1.00 89.31 116 ILE A C 1
ATOM 921 O O . ILE A 1 116 ? 7.837 -19.297 -16.709 1.00 89.31 116 ILE A O 1
ATOM 925 N N . ALA A 1 117 ? 7.618 -21.493 -17.124 1.00 88.00 117 ALA A N 1
ATOM 926 C CA . ALA A 1 117 ? 6.521 -21.358 -18.087 1.00 88.00 117 ALA A CA 1
ATOM 927 C C . ALA A 1 117 ? 5.196 -21.901 -17.534 1.00 88.00 117 ALA A C 1
ATOM 929 O O . ALA A 1 117 ? 4.118 -21.499 -17.968 1.00 88.00 117 ALA A O 1
ATOM 930 N N . SER A 1 118 ? 5.272 -22.805 -16.560 1.00 90.50 118 SER A N 1
ATOM 931 C CA . SER A 1 118 ? 4.133 -23.452 -15.925 1.00 90.50 118 SER A CA 1
ATOM 932 C C . SER A 1 118 ? 4.332 -23.557 -14.410 1.00 90.50 118 SER A C 1
ATOM 934 O O . SER A 1 118 ? 5.472 -23.540 -13.935 1.00 90.50 118 SER A O 1
ATOM 936 N N . PRO A 1 119 ? 3.253 -23.740 -13.626 1.00 90.06 119 PRO A N 1
ATOM 937 C CA . PRO A 1 119 ? 3.367 -23.988 -12.188 1.00 90.06 119 PRO A CA 1
ATOM 938 C C . PRO A 1 119 ? 4.275 -25.180 -11.841 1.00 90.06 119 PRO A C 1
ATOM 940 O O . PRO A 1 119 ? 4.921 -25.188 -10.796 1.00 90.06 119 PRO A O 1
ATOM 943 N N . LEU A 1 120 ? 4.371 -26.176 -12.731 1.00 90.19 120 LEU A N 1
ATOM 944 C CA . LEU A 1 120 ? 5.203 -27.362 -12.527 1.00 90.19 120 LEU A CA 1
ATOM 945 C C . LEU A 1 120 ? 6.707 -27.047 -12.542 1.00 90.19 120 LEU A C 1
ATOM 947 O O . LEU A 1 120 ? 7.489 -27.754 -11.907 1.00 90.19 120 LEU A O 1
ATOM 951 N N . ASP A 1 121 ? 7.123 -25.973 -13.216 1.00 90.44 121 ASP A N 1
ATOM 952 C CA . ASP A 1 121 ? 8.537 -25.600 -13.310 1.00 90.44 121 ASP A CA 1
ATOM 953 C C . ASP A 1 121 ? 9.102 -25.117 -11.966 1.00 90.44 121 ASP A C 1
ATOM 955 O O . ASP A 1 121 ? 10.299 -25.257 -11.709 1.00 90.44 121 ASP A O 1
ATOM 959 N N . TYR A 1 122 ? 8.245 -24.661 -11.044 1.00 89.12 122 TYR A N 1
ATOM 960 C CA . TYR A 1 122 ? 8.660 -24.334 -9.678 1.00 89.12 122 TYR A CA 1
ATOM 961 C C . TYR A 1 122 ? 9.142 -25.561 -8.890 1.00 89.12 122 TYR A C 1
ATOM 963 O O . TYR A 1 122 ? 9.962 -25.403 -7.991 1.00 89.12 122 TYR A O 1
ATOM 971 N N . PHE A 1 123 ? 8.718 -26.787 -9.231 1.00 88.62 123 PHE A N 1
ATOM 972 C CA . PHE A 1 123 ? 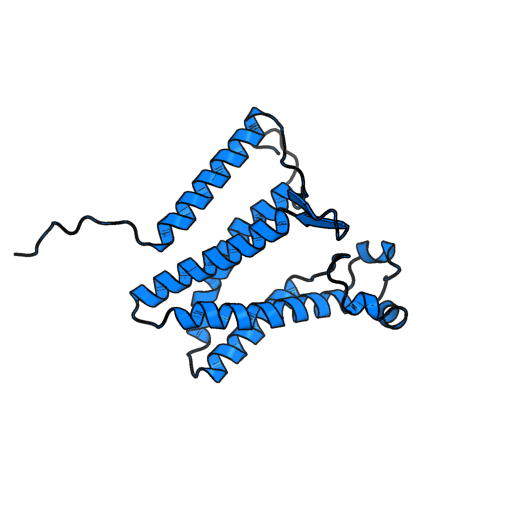9.257 -28.000 -8.596 1.00 88.62 123 PHE A CA 1
ATOM 973 C C . PHE A 1 123 ? 10.693 -28.301 -9.030 1.00 88.62 123 PHE A C 1
ATOM 975 O O . PHE A 1 123 ? 11.446 -28.914 -8.277 1.00 88.62 123 PHE A O 1
ATOM 982 N N . ARG A 1 124 ? 11.091 -27.853 -10.227 1.00 89.56 124 ARG A N 1
ATOM 983 C CA . ARG A 1 124 ? 12.466 -28.000 -10.727 1.00 89.56 124 ARG A CA 1
ATOM 984 C C . ARG A 1 124 ? 13.414 -27.012 -10.056 1.00 89.56 124 ARG A C 1
ATOM 986 O O . ARG A 1 124 ? 14.589 -27.317 -9.883 1.00 89.56 124 ARG A O 1
ATOM 993 N N . ASN A 1 125 ? 12.903 -25.845 -9.663 1.00 85.25 125 ASN A N 1
ATOM 994 C CA . ASN A 1 125 ? 13.656 -24.852 -8.906 1.00 85.25 125 ASN A CA 1
ATOM 995 C C . ASN A 1 125 ? 12.815 -24.249 -7.762 1.00 85.25 125 ASN A C 1
ATOM 997 O O . ASN A 1 125 ? 12.291 -23.136 -7.894 1.00 85.25 125 ASN A O 1
ATOM 1001 N N . PRO A 1 126 ? 12.723 -24.945 -6.611 1.00 88.56 126 PRO A N 1
ATOM 1002 C CA . PRO A 1 126 ? 11.887 -24.521 -5.487 1.00 88.56 126 PRO A CA 1
ATOM 1003 C C . PRO A 1 126 ? 12.283 -23.169 -4.888 1.00 88.56 126 PRO A C 1
ATOM 1005 O O . PRO A 1 126 ? 11.453 -22.497 -4.282 1.00 88.56 126 PRO A O 1
ATOM 1008 N N . TYR A 1 127 ? 13.526 -22.718 -5.079 1.00 89.38 127 TYR A N 1
ATOM 1009 C CA . TYR A 1 127 ? 13.959 -21.394 -4.626 1.00 89.38 127 TYR A CA 1
ATOM 1010 C C . TYR A 1 127 ? 13.120 -20.269 -5.252 1.00 89.38 127 TYR A C 1
ATOM 1012 O O . TYR A 1 127 ? 12.812 -19.270 -4.596 1.00 89.38 127 TYR A O 1
ATOM 1020 N N . GLN A 1 128 ? 12.661 -20.459 -6.494 1.00 88.88 128 GLN A N 1
ATOM 1021 C CA . GLN A 1 128 ? 11.790 -19.497 -7.159 1.00 88.88 128 GLN A CA 1
ATOM 1022 C C . GLN A 1 128 ? 10.413 -19.394 -6.501 1.00 88.88 128 GLN A C 1
ATOM 1024 O O . GLN A 1 128 ? 9.723 -18.427 -6.771 1.00 88.88 128 GLN A O 1
ATOM 1029 N N . LEU A 1 129 ? 9.988 -20.288 -5.604 1.00 88.75 129 LEU A N 1
ATOM 1030 C CA . LEU A 1 129 ? 8.732 -20.098 -4.860 1.00 88.75 129 LEU A CA 1
ATOM 1031 C C . LEU A 1 129 ? 8.814 -18.885 -3.925 1.00 88.75 129 LEU A C 1
ATOM 1033 O O . LEU A 1 129 ? 7.868 -18.103 -3.839 1.00 88.75 129 LEU A O 1
ATOM 1037 N N . PHE A 1 130 ? 9.971 -18.685 -3.292 1.00 90.12 130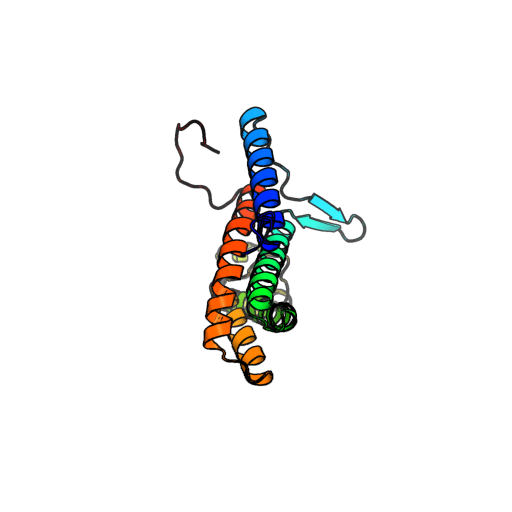 PHE A N 1
ATOM 1038 C CA . PHE A 1 130 ? 10.187 -17.658 -2.268 1.00 90.12 130 PHE A CA 1
ATOM 1039 C C . PHE A 1 130 ? 10.884 -16.403 -2.803 1.00 90.12 130 PHE A C 1
ATOM 1041 O O . PHE A 1 130 ? 10.971 -15.393 -2.105 1.00 90.12 130 PHE A O 1
ATOM 1048 N N . ASN A 1 131 ? 11.371 -16.436 -4.045 1.00 89.50 131 ASN A N 1
ATOM 1049 C CA . ASN A 1 131 ? 12.063 -15.304 -4.645 1.00 89.50 131 ASN A CA 1
ATOM 1050 C C . ASN A 1 131 ? 11.093 -14.188 -5.074 1.00 89.50 131 ASN A C 1
ATOM 1052 O O . ASN A 1 131 ? 10.623 -14.142 -6.211 1.00 89.50 131 ASN A O 1
ATOM 1056 N N . LEU A 1 132 ? 10.846 -13.246 -4.166 1.00 87.69 132 LEU A N 1
ATOM 1057 C CA . LEU A 1 132 ? 10.028 -12.056 -4.427 1.00 87.69 132 LEU A CA 1
ATOM 1058 C C . LEU A 1 132 ? 10.758 -10.978 -5.252 1.00 87.69 132 LEU A C 1
ATOM 1060 O O . LEU A 1 132 ? 10.134 -10.022 -5.707 1.00 87.69 132 LEU A O 1
ATOM 1064 N N . ARG A 1 133 ? 12.082 -11.099 -5.421 1.00 85.06 133 ARG A N 1
ATOM 1065 C CA . ARG A 1 133 ? 12.943 -10.103 -6.080 1.00 85.06 133 ARG A CA 1
ATOM 1066 C C . ARG A 1 133 ? 12.879 -10.175 -7.595 1.00 85.06 133 ARG A C 1
ATOM 1068 O O . ARG A 1 133 ? 12.887 -9.135 -8.241 1.00 85.06 133 ARG A O 1
ATOM 1075 N N . ASN A 1 134 ? 12.726 -11.376 -8.145 1.00 80.88 134 ASN A N 1
ATOM 1076 C CA . ASN A 1 134 ? 12.550 -11.597 -9.583 1.00 80.88 134 ASN A CA 1
ATOM 1077 C C . ASN A 1 134 ? 11.165 -11.148 -10.099 1.00 80.88 134 ASN A C 1
ATOM 1079 O O . ASN A 1 134 ? 10.787 -11.459 -11.226 1.00 80.88 134 ASN A O 1
ATOM 1083 N N . GLY A 1 135 ? 10.392 -10.431 -9.277 1.00 78.00 135 GLY A N 1
ATOM 1084 C CA . GLY A 1 135 ? 9.007 -10.073 -9.543 1.00 78.00 135 GLY A CA 1
ATOM 1085 C C . GLY A 1 135 ? 8.041 -11.210 -9.211 1.00 78.00 135 GLY A C 1
ATOM 1086 O O . GLY A 1 135 ? 8.368 -12.158 -8.493 1.00 78.00 135 GLY A O 1
ATOM 1087 N N . GLY A 1 136 ? 6.816 -11.098 -9.727 1.00 82.75 136 GLY A N 1
ATOM 1088 C CA . GLY A 1 136 ? 5.818 -12.156 -9.605 1.00 82.75 136 GLY A CA 1
ATOM 1089 C C . GLY A 1 136 ? 4.962 -12.082 -8.343 1.00 82.75 136 GLY A C 1
ATOM 1090 O O . GLY A 1 136 ? 4.966 -12.987 -7.507 1.00 82.75 136 GLY A O 1
ATOM 1091 N N . LEU A 1 137 ? 4.206 -10.997 -8.209 1.00 90.38 137 LEU A N 1
ATOM 1092 C CA . LEU A 1 137 ? 3.155 -10.858 -7.205 1.00 90.38 137 LEU A CA 1
ATOM 1093 C C . LEU A 1 137 ? 1.833 -10.593 -7.924 1.00 90.38 137 LEU A C 1
ATOM 1095 O O . LEU A 1 137 ? 1.718 -9.639 -8.689 1.00 90.38 137 LEU A O 1
ATOM 1099 N N . GLY A 1 138 ? 0.843 -11.452 -7.698 1.00 92.44 138 GLY A N 1
ATOM 1100 C CA . GLY A 1 138 ? -0.487 -11.307 -8.276 1.00 92.44 138 GLY A CA 1
ATOM 1101 C C . GLY A 1 138 ? -1.413 -10.502 -7.373 1.00 92.44 138 GLY A C 1
ATOM 1102 O O . GLY A 1 138 ? -1.638 -10.879 -6.225 1.00 92.44 138 GLY A O 1
ATOM 1103 N N . ILE A 1 139 ? -2.005 -9.424 -7.895 1.00 92.81 139 ILE A N 1
ATOM 1104 C CA . ILE A 1 139 ? -2.886 -8.550 -7.103 1.00 92.81 139 ILE A CA 1
ATOM 1105 C C . ILE A 1 139 ? -4.116 -9.284 -6.553 1.00 92.81 139 ILE A C 1
ATOM 1107 O O . ILE A 1 139 ? -4.491 -9.057 -5.408 1.00 92.81 139 ILE A O 1
ATOM 1111 N N . TYR A 1 140 ? -4.700 -10.214 -7.315 1.00 95.38 140 TYR A N 1
ATOM 1112 C CA . TYR A 1 140 ? -5.864 -10.992 -6.878 1.00 95.38 140 TYR A CA 1
ATOM 1113 C C . TYR A 1 140 ? -5.559 -11.829 -5.633 1.00 95.38 140 TYR A C 1
ATOM 1115 O O . TYR A 1 140 ? -6.318 -11.801 -4.667 1.00 95.38 140 TYR A O 1
ATOM 1123 N N . GLY A 1 141 ? -4.404 -12.499 -5.615 1.00 97.00 141 GLY A N 1
ATOM 1124 C CA . GLY A 1 141 ? -3.926 -13.205 -4.430 1.00 97.00 141 GLY A CA 1
ATOM 1125 C C . GLY A 1 141 ? -3.666 -12.270 -3.251 1.00 97.00 141 GLY A C 1
ATOM 1126 O O . GLY A 1 141 ? -3.972 -12.620 -2.114 1.00 97.00 141 GLY A O 1
ATOM 1127 N N . GLY A 1 142 ? -3.155 -11.067 -3.521 1.00 96.62 142 GLY A N 1
ATOM 1128 C CA . GLY A 1 142 ? -2.954 -10.034 -2.507 1.00 96.62 142 GLY A CA 1
ATOM 1129 C C . GLY A 1 142 ? -4.257 -9.560 -1.867 1.00 96.62 142 GLY A C 1
ATOM 1130 O O . GLY A 1 142 ? -4.322 -9.437 -0.648 1.00 96.62 142 GLY A O 1
ATOM 1131 N N . ILE A 1 143 ? -5.305 -9.356 -2.668 1.00 96.31 143 ILE A N 1
ATOM 1132 C CA . ILE A 1 143 ? -6.638 -8.960 -2.193 1.00 96.31 143 ILE A CA 1
ATOM 1133 C C . ILE A 1 143 ? -7.247 -10.065 -1.326 1.00 96.31 143 ILE A C 1
ATOM 1135 O O . ILE A 1 143 ? -7.683 -9.790 -0.211 1.00 96.31 143 ILE A O 1
ATOM 1139 N N . VAL A 1 144 ? -7.236 -11.315 -1.803 1.00 97.94 144 VAL A N 1
ATOM 1140 C CA . VAL A 1 144 ? -7.774 -12.460 -1.048 1.00 97.94 144 VAL A CA 1
ATOM 1141 C C . VAL A 1 144 ? -7.000 -12.668 0.255 1.00 97.94 144 VAL A C 1
ATOM 1143 O O . VAL A 1 144 ? -7.605 -12.831 1.312 1.00 97.94 144 VAL A O 1
ATOM 1146 N N . GLY A 1 145 ? -5.667 -12.608 0.201 1.00 98.19 145 GLY A N 1
ATOM 1147 C CA . GLY A 1 145 ? -4.815 -12.702 1.383 1.00 98.19 145 GLY A CA 1
ATOM 1148 C C . GLY A 1 145 ? -5.078 -11.570 2.378 1.00 98.19 145 GLY A C 1
ATOM 1149 O O . GLY A 1 145 ? -5.286 -11.829 3.558 1.00 98.19 145 GLY A O 1
ATOM 1150 N N . GLY A 1 146 ? -5.152 -10.322 1.915 1.00 97.75 146 GLY A N 1
ATOM 1151 C CA . GLY A 1 146 ? -5.466 -9.172 2.765 1.00 97.75 146 GLY A CA 1
ATOM 1152 C C . GLY A 1 146 ? -6.836 -9.290 3.437 1.00 97.75 146 GLY A C 1
ATOM 1153 O O . GLY A 1 146 ? -6.943 -9.078 4.643 1.00 97.75 146 GLY A O 1
ATOM 1154 N N . ALA A 1 147 ? -7.863 -9.709 2.690 1.00 98.00 147 ALA A N 1
ATOM 1155 C CA . ALA A 1 147 ? -9.201 -9.953 3.226 1.00 98.00 147 ALA A CA 1
ATOM 1156 C C . ALA A 1 147 ? -9.206 -11.070 4.285 1.00 98.00 147 ALA A C 1
ATOM 1158 O O . ALA A 1 147 ? -9.823 -10.915 5.339 1.00 98.00 147 ALA A O 1
ATOM 1159 N N . LEU A 1 148 ? -8.468 -12.161 4.049 1.00 98.44 148 LEU A N 1
ATOM 1160 C CA . LEU A 1 148 ? -8.277 -13.228 5.033 1.00 98.44 148 LEU A CA 1
ATOM 1161 C C . LEU A 1 148 ? -7.601 -12.699 6.305 1.00 98.44 148 LEU A C 1
ATOM 1163 O O . LEU A 1 148 ? -8.042 -13.008 7.409 1.00 98.44 148 LEU A O 1
ATOM 1167 N N . GLY A 1 149 ? -6.555 -11.884 6.161 1.00 98.38 149 GLY A N 1
ATOM 1168 C CA . GLY A 1 149 ? -5.855 -11.259 7.282 1.00 98.38 149 GLY A CA 1
ATOM 1169 C C . GLY A 1 149 ? -6.765 -10.371 8.130 1.00 98.38 149 GLY A C 1
ATOM 1170 O O . GLY A 1 149 ? -6.770 -10.480 9.358 1.00 98.38 149 GLY A O 1
ATOM 1171 N N . LEU A 1 150 ? -7.593 -9.552 7.477 1.00 98.38 150 LEU A N 1
ATOM 1172 C CA . LEU A 1 150 ? -8.588 -8.717 8.146 1.00 98.38 150 LEU A CA 1
ATOM 1173 C C . LEU A 1 150 ? -9.634 -9.557 8.888 1.00 98.38 150 LEU A C 1
ATOM 1175 O O . LEU A 1 150 ? -9.942 -9.282 10.050 1.00 98.38 150 LEU A O 1
ATOM 1179 N N . TRP A 1 151 ? -10.159 -10.598 8.240 1.00 98.38 151 TRP A N 1
ATOM 1180 C CA . TRP A 1 151 ? -11.123 -11.510 8.849 1.00 98.38 151 TRP A CA 1
ATOM 1181 C C . TRP A 1 151 ? -10.539 -12.216 10.078 1.00 98.38 151 TRP A C 1
ATOM 1183 O O . TRP A 1 151 ? -11.143 -12.181 11.147 1.00 98.38 151 TRP A O 1
ATOM 1193 N N . LEU A 1 152 ? -9.333 -12.784 9.971 1.00 98.50 152 LEU A N 1
ATOM 1194 C CA . LEU A 1 152 ? -8.659 -13.447 11.092 1.00 98.5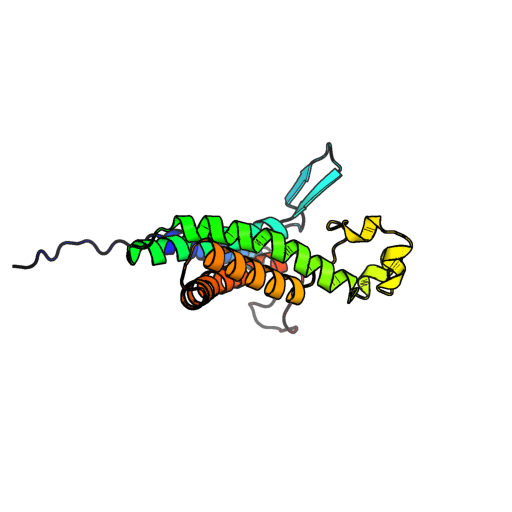0 152 LEU A CA 1
ATOM 1195 C C . LEU A 1 152 ? -8.427 -12.492 12.266 1.00 98.50 152 LEU A C 1
ATOM 1197 O O . LEU A 1 152 ? -8.630 -12.865 13.424 1.00 98.50 152 LEU A O 1
ATOM 1201 N N . TYR A 1 153 ? -8.011 -11.261 11.973 1.00 98.56 153 TYR A N 1
ATOM 1202 C CA . TYR A 1 153 ? -7.761 -10.250 12.989 1.00 98.56 153 TYR A CA 1
ATOM 1203 C C . TYR A 1 153 ? -9.043 -9.838 13.719 1.00 98.56 153 TYR A C 1
ATOM 1205 O O . TYR A 1 153 ? -9.094 -9.873 14.950 1.00 98.56 153 TYR A O 1
ATOM 1213 N N . THR A 1 154 ? -10.083 -9.471 12.967 1.00 98.38 154 THR A N 1
ATOM 1214 C CA . THR A 1 154 ? -11.368 -9.024 13.525 1.00 98.38 154 THR A CA 1
ATOM 1215 C C . THR A 1 154 ? -12.051 -10.141 14.304 1.00 98.38 154 THR A C 1
ATOM 1217 O O . THR A 1 154 ? -12.470 -9.911 15.436 1.00 98.38 154 THR A O 1
ATOM 1220 N N . TRP A 1 155 ? -12.032 -11.373 13.787 1.00 98.25 155 TRP A N 1
ATOM 1221 C CA . TRP A 1 155 ? -12.508 -12.556 14.500 1.00 98.25 155 TRP A CA 1
ATOM 1222 C C . TRP A 1 155 ? -11.769 -12.764 15.829 1.00 98.25 155 TRP A C 1
ATOM 1224 O O . TRP A 1 155 ? -12.397 -12.885 16.881 1.00 98.25 155 TRP A O 1
ATOM 1234 N N . ARG A 1 156 ? -10.429 -12.732 15.820 1.00 98.25 156 ARG A N 1
ATOM 1235 C CA . ARG A 1 156 ? -9.619 -12.943 17.032 1.00 98.25 156 ARG A CA 1
ATOM 1236 C C . ARG A 1 156 ? -9.770 -11.826 18.065 1.00 98.25 156 ARG A C 1
ATOM 1238 O O . ARG A 1 156 ? -9.556 -12.064 19.253 1.00 98.25 156 ARG A O 1
ATOM 1245 N N . ARG A 1 157 ? -10.102 -10.613 17.627 1.00 97.94 157 ARG A N 1
ATOM 1246 C CA . ARG A 1 157 ? -10.332 -9.447 18.491 1.00 97.94 157 ARG A CA 1
ATOM 1247 C C . ARG A 1 157 ? -11.807 -9.218 18.826 1.00 97.94 157 ARG A C 1
ATOM 1249 O O . ARG A 1 157 ? -12.088 -8.245 19.514 1.00 97.94 157 ARG A O 1
ATOM 1256 N N . GLN A 1 158 ? -12.707 -10.101 18.382 1.00 97.56 158 GLN A N 1
ATOM 1257 C CA . GLN A 1 158 ? -14.159 -9.988 18.578 1.00 97.56 158 GLN A CA 1
ATOM 1258 C C . GLN A 1 158 ? -14.721 -8.640 18.093 1.00 97.56 158 GLN A C 1
ATOM 1260 O O . GLN A 1 158 ? -15.579 -8.033 18.728 1.00 97.56 158 GLN A O 1
ATOM 1265 N N . LEU A 1 159 ? -14.201 -8.162 16.964 1.00 97.56 159 LEU A N 1
ATOM 1266 C CA . LEU A 1 159 ? -14.643 -6.941 16.302 1.00 97.56 159 LEU A CA 1
ATOM 1267 C C . LEU A 1 159 ? -15.665 -7.276 15.212 1.00 97.56 159 LEU A C 1
ATOM 1269 O O . LEU A 1 159 ? -15.616 -8.358 14.626 1.00 97.56 159 LEU A O 1
ATOM 1273 N N . ASP A 1 160 ? -16.545 -6.328 14.886 1.00 97.56 160 ASP A N 1
ATOM 1274 C CA . ASP A 1 160 ? -17.457 -6.480 13.751 1.00 97.56 160 ASP A CA 1
ATOM 1275 C C . ASP A 1 160 ? -16.697 -6.423 12.415 1.00 97.56 160 ASP A C 1
ATOM 1277 O O . ASP A 1 160 ? -16.320 -5.355 11.930 1.00 97.56 160 ASP A O 1
ATOM 1281 N N . GLY A 1 161 ? -16.452 -7.589 11.816 1.00 97.06 161 GLY A N 1
ATOM 1282 C CA . GLY A 1 161 ? -15.639 -7.709 10.607 1.00 97.06 161 GLY A CA 1
ATOM 1283 C C . GLY A 1 161 ? -16.161 -6.894 9.421 1.00 97.06 161 GLY A C 1
ATOM 1284 O O . GLY A 1 161 ? -15.353 -6.421 8.624 1.00 97.06 161 GLY A O 1
ATOM 1285 N N . VAL A 1 162 ? -17.479 -6.683 9.319 1.00 97.81 162 VAL A N 1
ATOM 1286 C CA . VAL A 1 162 ? -18.088 -5.913 8.223 1.00 97.81 162 VAL A CA 1
ATOM 1287 C C . VAL A 1 162 ? -17.744 -4.434 8.347 1.00 97.81 162 VAL A C 1
ATOM 1289 O O . VAL A 1 162 ? -17.257 -3.850 7.380 1.00 97.81 162 VAL A O 1
ATOM 1292 N N . THR A 1 163 ? -17.902 -3.835 9.530 1.00 97.38 163 THR A N 1
ATOM 1293 C CA . THR A 1 163 ? -17.541 -2.423 9.709 1.00 97.38 163 THR A CA 1
ATOM 1294 C C . THR A 1 163 ? -16.044 -2.184 9.510 1.00 97.38 163 THR A C 1
ATOM 1296 O O . THR A 1 163 ? -15.641 -1.207 8.880 1.00 97.38 163 THR A O 1
ATOM 1299 N N . TRP A 1 164 ? -15.188 -3.096 9.979 1.00 97.94 164 TRP A N 1
ATOM 1300 C CA . TRP A 1 164 ? -13.744 -2.982 9.746 1.00 97.94 164 TRP A CA 1
ATOM 1301 C C . TRP A 1 164 ? -13.353 -3.197 8.278 1.00 97.94 164 TRP A C 1
ATOM 1303 O O . TRP A 1 164 ? -12.380 -2.595 7.823 1.00 97.94 164 TRP A O 1
ATOM 1313 N N . ALA A 1 165 ? -14.105 -4.002 7.522 1.00 97.62 165 ALA A N 1
ATOM 1314 C CA . ALA A 1 165 ? -13.941 -4.118 6.075 1.00 97.62 165 ALA A CA 1
ATOM 1315 C C . ALA A 1 165 ? -14.331 -2.828 5.348 1.00 97.62 165 ALA A C 1
ATOM 1317 O O . ALA A 1 165 ? -13.575 -2.387 4.486 1.00 97.62 165 ALA A O 1
ATOM 1318 N N . ASP A 1 166 ? -15.437 -2.189 5.733 1.00 97.56 166 ASP A N 1
ATOM 1319 C CA . ASP A 1 166 ? -15.862 -0.904 5.164 1.00 97.56 166 ASP A CA 1
ATOM 1320 C C . ASP A 1 166 ? -14.812 0.196 5.412 1.00 97.56 166 ASP A C 1
ATOM 1322 O O . ASP A 1 166 ? -14.345 0.862 4.486 1.00 97.56 166 ASP A O 1
ATOM 1326 N N . LEU A 1 167 ? -14.303 0.285 6.646 1.00 97.25 167 LEU A N 1
ATOM 1327 C CA . LEU A 1 167 ? -13.190 1.175 6.995 1.00 97.25 167 LEU A CA 1
ATOM 1328 C C . LEU A 1 167 ? -11.921 0.883 6.177 1.00 97.25 167 LEU A C 1
ATOM 1330 O O . LEU A 1 167 ? -11.223 1.808 5.755 1.00 97.25 167 LEU A O 1
ATOM 1334 N N . ALA A 1 168 ? -11.616 -0.393 5.921 1.00 96.94 168 ALA A N 1
ATOM 1335 C CA . ALA A 1 168 ? -10.452 -0.779 5.131 1.00 96.94 168 ALA A CA 1
ATOM 1336 C C . ALA A 1 168 ? -10.542 -0.305 3.670 1.00 96.94 168 ALA A C 1
ATOM 1338 O O . ALA A 1 168 ? -9.503 -0.001 3.081 1.00 96.94 168 ALA A O 1
ATOM 1339 N N . VAL A 1 169 ? -11.744 -0.171 3.091 1.00 97.06 169 VAL A N 1
ATOM 1340 C CA . VAL A 1 169 ? -11.925 0.351 1.721 1.00 97.06 169 VAL A CA 1
ATOM 1341 C C . VAL A 1 169 ? -11.372 1.771 1.589 1.00 97.06 169 VAL A C 1
ATOM 1343 O O . VAL A 1 169 ? -10.727 2.079 0.587 1.00 97.06 169 VAL A O 1
ATOM 1346 N N . ILE A 1 170 ? -11.535 2.616 2.613 1.00 96.31 170 ILE A N 1
ATOM 1347 C CA . ILE A 1 170 ? -10.986 3.983 2.633 1.00 96.31 170 ILE A CA 1
ATOM 1348 C C . ILE A 1 170 ? -9.457 3.940 2.526 1.00 96.31 170 ILE A C 1
ATOM 1350 O O . ILE A 1 170 ? -8.858 4.608 1.678 1.00 96.31 170 ILE A O 1
ATOM 1354 N N . GLY A 1 171 ? -8.821 3.110 3.358 1.00 96.44 171 GLY A N 1
ATOM 1355 C CA . GLY A 1 171 ? -7.372 2.923 3.336 1.00 96.44 171 GLY A CA 1
ATOM 1356 C C . GLY A 1 171 ? -6.877 2.348 2.005 1.00 96.44 171 GLY A C 1
ATOM 1357 O O . GLY A 1 171 ? -5.878 2.822 1.465 1.00 96.44 171 GLY A O 1
ATOM 1358 N N . LEU A 1 172 ? -7.600 1.377 1.439 1.00 95.56 172 LEU A N 1
ATOM 1359 C CA . LEU A 1 172 ? -7.293 0.770 0.141 1.00 95.56 172 LEU A CA 1
ATOM 1360 C C . LEU A 1 172 ? -7.386 1.778 -1.008 1.00 95.56 172 LEU A C 1
ATOM 1362 O O . LEU A 1 172 ? -6.498 1.801 -1.860 1.00 95.56 172 LEU A O 1
ATOM 1366 N N . ALA A 1 173 ? -8.418 2.623 -1.032 1.00 96.31 173 ALA A N 1
ATOM 1367 C CA . ALA A 1 173 ? -8.592 3.647 -2.059 1.00 96.31 173 ALA A CA 1
ATOM 1368 C C . ALA A 1 173 ? -7.432 4.655 -2.052 1.00 96.31 173 ALA A C 1
ATOM 1370 O O . ALA A 1 173 ? -6.856 4.947 -3.102 1.00 96.31 173 ALA A O 1
ATOM 1371 N N . LEU A 1 174 ? -7.030 5.122 -0.865 1.00 96.31 174 LEU A N 1
ATOM 1372 C CA . LEU A 1 174 ? -5.861 5.991 -0.706 1.00 96.31 174 LEU A CA 1
ATOM 1373 C C . LEU A 1 174 ? -4.567 5.282 -1.112 1.00 96.31 174 LEU A C 1
ATOM 1375 O O . LEU A 1 174 ? -3.773 5.837 -1.870 1.00 96.31 174 LEU A O 1
ATOM 1379 N N . GLY A 1 175 ? -4.381 4.032 -0.682 1.00 95.81 175 GLY A N 1
ATOM 1380 C CA . GLY A 1 175 ? -3.237 3.216 -1.077 1.00 95.81 175 GLY A CA 1
ATOM 1381 C C . GLY A 1 175 ? -3.130 3.046 -2.594 1.00 95.81 175 GLY A C 1
ATOM 1382 O O . GLY A 1 175 ? -2.038 3.164 -3.145 1.00 95.81 175 GLY A O 1
ATOM 1383 N N . GLN A 1 176 ? -4.253 2.840 -3.290 1.00 95.06 176 GLN A N 1
ATOM 1384 C CA . GLN A 1 176 ? -4.286 2.779 -4.753 1.00 95.06 176 GLN A CA 1
ATOM 1385 C C . GLN A 1 176 ? -3.933 4.124 -5.387 1.00 95.06 176 GLN A C 1
ATOM 1387 O O . GLN A 1 176 ? -3.096 4.150 -6.284 1.00 95.06 176 GLN A O 1
ATOM 1392 N N . ALA A 1 177 ? -4.520 5.230 -4.921 1.00 94.81 177 ALA A N 1
ATOM 1393 C CA . ALA A 1 177 ? -4.249 6.561 -5.464 1.00 94.81 177 ALA A CA 1
ATOM 1394 C C . ALA A 1 177 ? -2.762 6.939 -5.351 1.00 94.81 177 ALA A C 1
ATOM 1396 O O . ALA A 1 177 ? -2.153 7.381 -6.325 1.00 94.81 177 ALA A O 1
ATOM 1397 N N . VAL A 1 178 ? -2.157 6.696 -4.185 1.00 96.19 178 VAL A N 1
ATOM 1398 C CA . VAL A 1 178 ? -0.724 6.927 -3.956 1.00 96.19 178 VAL A CA 1
ATOM 1399 C C . VAL A 1 178 ? 0.124 5.929 -4.752 1.00 96.19 178 VAL A C 1
ATOM 1401 O O . VAL A 1 178 ? 1.108 6.311 -5.381 1.00 96.19 178 VAL A O 1
ATOM 1404 N N . GLY A 1 179 ? -0.282 4.658 -4.811 1.00 94.56 179 GLY A N 1
ATOM 1405 C CA . GLY A 1 179 ? 0.418 3.607 -5.551 1.00 94.56 179 GLY A CA 1
ATOM 1406 C C . GLY A 1 179 ? 0.550 3.875 -7.055 1.00 94.56 179 GLY A C 1
ATOM 1407 O O . GLY A 1 179 ? 1.554 3.477 -7.645 1.00 94.56 179 GLY A O 1
ATOM 1408 N N . ARG A 1 180 ? -0.386 4.613 -7.673 1.00 93.44 180 ARG A N 1
ATOM 1409 C CA . ARG A 1 180 ? -0.285 5.005 -9.096 1.00 93.44 180 ARG A CA 1
ATOM 1410 C C . ARG A 1 180 ? 0.926 5.883 -9.394 1.00 93.44 180 ARG A C 1
ATOM 1412 O O . ARG A 1 180 ? 1.482 5.797 -10.486 1.00 93.44 180 ARG A O 1
ATOM 1419 N N . TRP A 1 181 ? 1.400 6.650 -8.416 1.00 92.75 181 TRP A N 1
ATOM 1420 C CA . TRP A 1 181 ? 2.662 7.379 -8.544 1.00 92.75 181 TRP A CA 1
ATOM 1421 C C . TRP A 1 181 ? 3.862 6.438 -8.573 1.00 92.75 181 TRP A C 1
ATOM 1423 O O . TRP A 1 181 ? 4.814 6.687 -9.303 1.00 92.75 181 TRP A O 1
ATOM 1433 N N . GLY A 1 182 ? 3.783 5.288 -7.903 1.00 92.00 182 GLY A N 1
ATOM 1434 C CA . GLY A 1 182 ? 4.742 4.204 -8.097 1.00 92.00 182 GLY A CA 1
ATOM 1435 C C . GLY A 1 182 ? 4.839 3.785 -9.567 1.00 92.00 182 GLY A C 1
ATOM 1436 O O . GLY A 1 182 ? 5.949 3.699 -10.091 1.00 92.00 182 GLY A O 1
ATOM 1437 N N . ASN A 1 183 ? 3.704 3.591 -10.251 1.00 91.25 183 ASN A N 1
ATOM 1438 C CA . ASN A 1 183 ? 3.687 3.225 -11.674 1.00 91.25 183 ASN A CA 1
ATOM 1439 C C . ASN A 1 183 ? 4.307 4.315 -12.562 1.00 91.25 183 ASN A C 1
ATOM 1441 O O . ASN A 1 183 ? 5.081 3.988 -13.458 1.00 91.25 183 ASN A O 1
ATOM 1445 N N . PHE A 1 184 ? 4.043 5.595 -12.271 1.00 89.75 184 PHE A N 1
ATOM 1446 C CA . PHE A 1 184 ? 4.677 6.713 -12.978 1.00 89.75 184 PHE A CA 1
ATOM 1447 C C . PHE A 1 184 ? 6.208 6.645 -12.875 1.00 89.75 184 PHE A C 1
ATOM 1449 O O . PHE A 1 184 ? 6.900 6.680 -13.885 1.00 89.75 184 PHE A O 1
ATOM 1456 N N . PHE A 1 185 ? 6.762 6.453 -11.677 1.00 89.94 185 PHE A N 1
ATOM 1457 C CA . PHE A 1 185 ? 8.215 6.316 -11.498 1.00 89.94 185 PHE A CA 1
ATOM 1458 C C . PHE A 1 185 ? 8.778 5.023 -12.106 1.00 89.94 185 PHE A C 1
ATOM 1460 O O . PHE A 1 185 ? 9.930 4.986 -12.531 1.00 89.94 185 PHE A O 1
ATOM 1467 N N . ASN A 1 186 ? 7.984 3.951 -12.142 1.00 90.06 186 ASN A N 1
ATOM 1468 C CA . ASN A 1 186 ? 8.382 2.684 -12.753 1.00 90.06 186 ASN A CA 1
ATOM 1469 C C . ASN A 1 186 ? 8.215 2.673 -14.284 1.00 90.06 186 ASN A C 1
ATOM 1471 O O . ASN A 1 186 ? 8.660 1.726 -14.927 1.00 90.06 186 ASN A O 1
ATOM 1475 N N . GLN A 1 187 ? 7.633 3.738 -14.843 1.00 88.56 187 GLN A N 1
ATOM 1476 C CA . GLN A 1 187 ? 7.348 3.930 -16.261 1.00 88.56 187 GLN A CA 1
ATOM 1477 C C . GLN A 1 187 ? 6.463 2.816 -16.843 1.00 88.56 187 GLN A C 1
ATOM 1479 O O . GLN A 1 187 ? 6.798 2.173 -17.837 1.00 88.56 187 GLN A O 1
ATOM 1484 N N . GLU A 1 188 ? 5.319 2.566 -16.203 1.00 88.44 188 GLU A N 1
ATOM 1485 C CA . GLU A 1 188 ? 4.367 1.530 -16.615 1.00 88.44 188 GLU A CA 1
ATOM 1486 C C . GLU A 1 188 ? 2.902 1.980 -16.492 1.00 88.44 188 GLU A C 1
ATOM 1488 O O . GLU A 1 188 ? 2.586 2.952 -15.809 1.00 88.44 188 GLU A O 1
ATOM 1493 N N . LEU A 1 189 ? 1.993 1.217 -17.116 1.00 85.88 189 LEU A N 1
ATOM 1494 C CA . LEU A 1 189 ? 0.535 1.419 -17.065 1.00 85.88 189 LEU A CA 1
ATOM 1495 C C . LEU A 1 189 ? 0.056 2.792 -17.579 1.00 85.88 189 LEU A C 1
ATOM 1497 O O . LEU A 1 189 ? -0.903 3.361 -17.054 1.00 85.88 189 LEU A O 1
ATOM 1501 N N . TYR A 1 190 ? 0.696 3.301 -18.632 1.00 86.25 190 TYR A N 1
ATOM 1502 C CA . TYR A 1 190 ? 0.262 4.516 -19.316 1.00 86.25 190 TYR A CA 1
ATOM 1503 C C . TYR A 1 190 ? -1.106 4.372 -19.983 1.00 86.25 190 TYR A C 1
ATOM 1505 O O . TYR A 1 190 ? -1.553 3.282 -20.350 1.00 86.25 190 TYR A O 1
ATOM 1513 N N . GLY A 1 191 ? -1.754 5.522 -20.163 1.00 88.19 191 GLY A N 1
ATOM 1514 C CA . GLY A 1 191 ? -2.947 5.645 -20.986 1.00 88.19 191 GLY A CA 1
ATOM 1515 C C . GLY A 1 191 ? -2.646 5.517 -22.481 1.00 88.19 191 GLY A 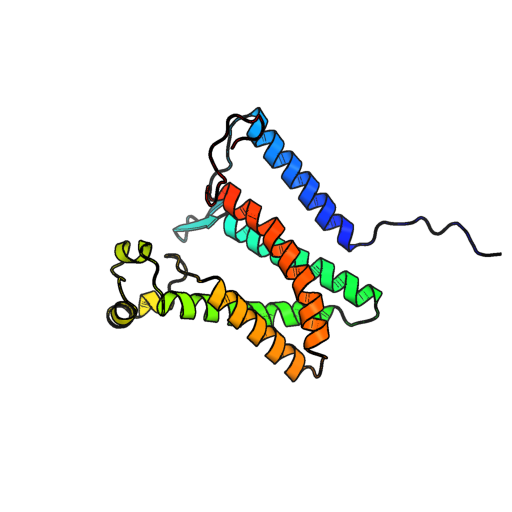C 1
ATOM 1516 O O . GLY A 1 191 ? -1.547 5.176 -22.912 1.00 88.19 191 GLY A O 1
ATOM 1517 N N . ARG A 1 192 ? -3.659 5.808 -23.299 1.00 90.50 192 ARG A N 1
ATOM 1518 C CA . ARG A 1 192 ? -3.495 5.840 -24.756 1.00 90.50 192 ARG A CA 1
ATOM 1519 C C . ARG A 1 192 ? -2.655 7.057 -25.174 1.00 90.50 192 ARG A C 1
ATOM 1521 O O . ARG A 1 192 ? -2.818 8.111 -24.558 1.00 90.50 192 ARG A O 1
ATOM 1528 N N . PRO A 1 193 ? -1.841 6.945 -26.241 1.00 91.38 193 PRO A N 1
ATOM 1529 C CA . PRO A 1 193 ? -1.144 8.089 -26.820 1.00 91.38 193 PRO A CA 1
ATOM 1530 C C . PRO A 1 193 ? -2.109 9.232 -27.150 1.00 91.38 193 PRO A C 1
ATOM 1532 O O . PRO A 1 193 ? -3.229 8.996 -27.612 1.00 91.38 193 PRO A O 1
ATOM 1535 N N . THR A 1 194 ? -1.680 10.468 -26.910 1.00 91.56 194 THR A N 1
ATOM 1536 C CA . THR A 1 194 ? -2.485 11.669 -27.145 1.00 91.56 194 THR A CA 1
ATOM 1537 C C . THR A 1 194 ? -1.592 12.877 -27.417 1.00 91.56 194 THR A C 1
ATOM 1539 O O . THR A 1 194 ? -0.446 12.907 -26.985 1.00 91.56 194 THR A O 1
ATOM 1542 N N . ASN A 1 195 ? -2.137 13.883 -28.101 1.00 92.94 195 ASN A N 1
ATOM 1543 C CA . ASN A 1 195 ? -1.452 15.147 -28.409 1.00 92.94 195 ASN A CA 1
ATOM 1544 C C . ASN A 1 195 ? -1.843 16.278 -27.438 1.00 92.94 195 ASN A C 1
ATOM 1546 O O . ASN A 1 195 ? -1.650 17.455 -27.732 1.00 92.94 195 ASN A O 1
ATOM 1550 N N . LEU A 1 196 ? -2.481 15.937 -26.318 1.00 91.81 196 LEU A N 1
ATOM 1551 C CA . LEU A 1 196 ? -2.927 16.899 -25.311 1.00 91.81 196 LEU A CA 1
ATOM 1552 C C . LEU A 1 196 ? -1.739 17.398 -24.471 1.00 91.81 196 LEU A C 1
ATOM 1554 O O . LEU A 1 196 ? -0.772 16.662 -24.295 1.00 91.81 196 LEU A O 1
ATOM 1558 N N . PRO A 1 197 ? -1.807 18.613 -23.895 1.00 85.31 197 PRO A N 1
ATOM 1559 C CA . PRO A 1 197 ? -0.668 19.226 -23.200 1.00 85.31 197 PRO A CA 1
ATOM 1560 C C . PRO A 1 197 ? -0.272 18.531 -21.885 1.00 85.31 197 PRO A C 1
ATOM 1562 O O . PRO A 1 197 ? 0.716 18.905 -21.267 1.00 85.31 197 PRO A O 1
ATOM 1565 N N . TRP A 1 198 ? -1.045 17.537 -21.446 1.00 82.19 198 TRP A N 1
ATOM 1566 C CA . TRP A 1 198 ? -0.766 16.684 -20.287 1.00 82.19 198 TRP A CA 1
ATOM 1567 C C . TRP A 1 198 ? -0.388 15.251 -20.687 1.00 82.19 198 TRP A C 1
ATOM 1569 O O . TRP A 1 198 ? -0.457 14.344 -19.858 1.00 82.19 198 TRP A O 1
ATOM 1579 N N . ALA A 1 199 ? -0.080 15.019 -21.966 1.00 84.06 199 ALA A N 1
ATOM 1580 C CA . ALA A 1 199 ? 0.513 13.762 -22.394 1.00 84.06 199 ALA A CA 1
ATOM 1581 C C . ALA A 1 199 ? 1.852 13.564 -21.669 1.00 84.06 199 ALA A C 1
ATOM 1583 O O . ALA A 1 199 ? 2.616 14.515 -21.503 1.00 84.06 199 ALA A O 1
ATOM 1584 N N . VAL A 1 200 ? 2.092 12.329 -21.238 1.00 77.12 200 VAL A N 1
ATOM 1585 C CA . VAL A 1 200 ? 3.346 11.860 -20.638 1.00 77.12 200 VAL A CA 1
ATOM 1586 C C . VAL A 1 200 ? 3.987 10.887 -21.610 1.00 77.12 200 VAL A C 1
ATOM 1588 O O . VAL A 1 200 ? 3.218 10.067 -22.169 1.00 77.12 200 VAL A O 1
#

Sequence (200 aa):
MANMTSQRRLPRYWYPILLFIGVVAMLYTFHLVTGITPPRAIFTIAALDFPVYWYGVWIMGGMVMGAYVVAELVREQGWNPEHVWNGLIWCLIPAVIGARLYHVLTPSPSMAAVGIASPLDYFRNPYQLFNLRNGGLGIYGGIVGGALGLWLYTWRRQLDGVTWADLAVIGLALGQAVGRWGNFFNQELYGRPTNLPWAV

Foldseek 3Di:
DDDPPPPPDPQPLVVVVVVLVVVVVVQLVCCLVPVDADAQFPDAPVVVSRTHGVLVVLLVSLLVSLLVNLLSVVVVVVHHSVLSVVLSVLLQVQLQVQQLVVCLQPPDPLCVVVVDPHNVVCVVPVVVSVPCPSPGGHNVRNVVRSLVSLVVSCVVVVHDSVVVVVSVVSSVVSSVVSSVVSCSNVVDDDDDDDPDSSGD

pLDDT: mean 91.5, std 8.79, range [43.94, 98.56]

Radius of gyration: 20.62 Å; chains: 1; bounding box: 52×60×53 Å